Protein AF-A0A9P9P733-F1 (afdb_monomer_lite)

Secondary structure (DSSP, 8-state):
-------PPP--HHHHHSHHHHHHHHHTT-S-HHHHHHHHHTT----HHHHHHHHHHHHHHHHHHHHH-TTS-TTTS-HHHHEE---SS-S--TT---EE-HHHHHHHHHHHS---------HHHHHHHHHHHHHHHHHHHHHHHHHHHHHHHHHHHHHHHS---S---HHHHHHHHHHHHHHHHHHHHHHHHHHHHHHHHHHHHHHHHHHHHHHHHHHHHH--S---HHHHHHHHHHHHHHHHHHHHHHHHHHHH--SS-HHHHHHHHHHHHHHHHHHH--

Foldseek 3Di:
DDDDDDPDDPDDPVCVLQLLVLLVCLVVVNDDPSSVVVCVVVVHDSDQVVSLVSLQVVLVVLLVLLVPDPQFPNVLRHSVLQWDWDDPDDPDDPSTRIGGDPVSVVSSCCRNVVDPPPVPCPVVNVVLVVVLVVLVCLLVVLLVLLVVLVVVLVVLVVVLPPDPPDPDDPVVNVVVSVVSVVVSVVSVVVNVVSLVVLLVSLLVLLVVLLVLLVVLVCCVVVDPDDQDPVNVVVSVVSNVSSLVSNVSSLVSNVVRPPDDCVVSVVSNVVSVVSVVVSVPDD

pLDDT: mean 72.98, std 14.97, range [26.89, 91.75]

Sequence (282 aa):
MLGDDGGGAQLNLWSCALYPNITHDFRASTLPHASQEWVLRDDADTSIATSTRVTRFISRCMAAWCDNEESCGKTKCTVDRTTTGGSRDTGESETGDYRLDAQGLDLCLDSICGIQRSSSPDIAGIGVITSIFMQLVLALVLPLILLFCHILIRRMKNKIELPVCSPASDDESFTKRKIARRKIAAWEKSRQGVLATLEDFQRAQCCFAIAIDIASLITLYSGREKVTRVDRDAITLASFAGTLPSLVVFCALLLYKDKGIAYSVYLTCFTWLLSLLTGYLP

Radius of gyration: 31.62 Å; chains: 1; bounding box: 72×51×96 Å

Structure (mmCIF, N/CA/C/O backbone):
data_AF-A0A9P9P733-F1
#
_entry.id   AF-A0A9P9P733-F1
#
loop_
_atom_site.group_PDB
_atom_site.id
_atom_site.type_symbol
_atom_site.label_atom_id
_atom_site.label_alt_id
_atom_site.label_comp_id
_atom_site.label_asym_id
_atom_site.label_entity_id
_atom_site.label_seq_id
_atom_site.pdbx_PDB_ins_code
_atom_site.Cartn_x
_atom_site.Cartn_y
_atom_site.Cartn_z
_atom_site.occupancy
_atom_site.B_iso_or_equiv
_atom_site.auth_seq_id
_atom_site.auth_comp_id
_atom_site.auth_asym_id
_atom_site.auth_atom_id
_atom_site.pdbx_PDB_model_num
ATOM 1 N N . MET A 1 1 ? -25.132 22.938 5.481 1.00 28.53 1 MET A N 1
ATOM 2 C CA . MET A 1 1 ? -26.518 22.442 5.373 1.00 28.53 1 MET A CA 1
ATOM 3 C C . MET A 1 1 ? -26.586 21.175 6.208 1.00 28.53 1 MET A C 1
ATOM 5 O O . MET A 1 1 ? -25.991 20.195 5.799 1.00 28.53 1 MET A O 1
ATOM 9 N N . LEU A 1 2 ? -26.932 21.363 7.489 1.00 26.89 2 LEU A N 1
ATOM 10 C CA . LEU A 1 2 ? -28.042 20.709 8.214 1.00 26.89 2 LEU A CA 1
ATOM 11 C C . LEU A 1 2 ? -27.710 19.235 8.543 1.00 26.89 2 LEU A C 1
ATOM 13 O O . LEU A 1 2 ? -27.698 18.423 7.636 1.00 26.89 2 LEU A O 1
ATOM 17 N N . GLY A 1 3 ? -27.415 18.840 9.781 1.00 27.53 3 GLY A N 1
ATOM 18 C CA . GLY A 1 3 ? -27.668 19.526 11.038 1.00 27.53 3 GLY A CA 1
ATOM 19 C C . GLY A 1 3 ? -26.973 18.889 12.240 1.00 27.53 3 GLY A C 1
ATOM 20 O O . GLY A 1 3 ? -26.051 18.092 12.122 1.00 27.53 3 GLY A O 1
ATOM 21 N N . ASP A 1 4 ? -27.425 19.386 13.374 1.00 37.75 4 ASP A N 1
ATOM 22 C CA . ASP A 1 4 ? -27.074 19.112 14.756 1.00 37.75 4 ASP A CA 1
ATOM 23 C C . ASP A 1 4 ? -27.282 17.630 15.129 1.00 37.75 4 ASP A C 1
ATOM 25 O O . ASP A 1 4 ? -28.342 17.256 15.622 1.00 37.75 4 ASP A O 1
ATOM 29 N N . ASP A 1 5 ? -26.293 16.770 14.876 1.00 34.84 5 ASP A N 1
ATOM 30 C CA . ASP A 1 5 ? -26.281 15.410 15.423 1.00 34.84 5 ASP A CA 1
ATOM 31 C C . ASP A 1 5 ? -25.549 15.438 16.764 1.00 34.84 5 ASP A C 1
ATOM 33 O O . ASP A 1 5 ? -24.340 15.208 16.868 1.00 34.84 5 ASP A O 1
ATOM 37 N N . GLY A 1 6 ? -26.310 15.740 17.819 1.00 35.28 6 GLY A N 1
ATOM 38 C CA . GLY A 1 6 ? -25.926 15.371 19.172 1.00 35.28 6 GLY A CA 1
ATOM 39 C C . GLY A 1 6 ? -25.467 13.915 19.159 1.00 35.28 6 GLY A C 1
ATOM 40 O O . GLY A 1 6 ? -26.207 13.043 18.709 1.00 35.28 6 GLY A O 1
ATOM 41 N N . GLY A 1 7 ? -24.235 13.676 19.613 1.00 36.81 7 GLY A N 1
ATOM 42 C CA . GLY A 1 7 ? -23.575 12.370 19.655 1.00 36.81 7 GLY A CA 1
ATOM 43 C C . GLY A 1 7 ? -24.243 11.388 20.618 1.00 36.81 7 GLY A C 1
ATOM 44 O O . GLY A 1 7 ? -23.617 10.904 21.555 1.00 36.81 7 GLY A O 1
ATOM 45 N N . GLY A 1 8 ? -25.526 11.103 20.410 1.00 38.81 8 GLY A N 1
ATOM 46 C CA . GLY A 1 8 ? -26.180 9.923 20.930 1.00 38.81 8 GLY A CA 1
ATOM 47 C C . GLY A 1 8 ? -25.676 8.741 20.122 1.00 38.81 8 GLY A C 1
ATOM 48 O O . GLY A 1 8 ? -25.828 8.711 18.900 1.00 38.81 8 GLY A O 1
ATOM 49 N N . ALA A 1 9 ? -25.050 7.778 20.793 1.00 40.50 9 ALA A N 1
ATOM 50 C CA . ALA A 1 9 ? -24.766 6.489 20.189 1.00 40.50 9 ALA A CA 1
ATOM 51 C C . ALA A 1 9 ? -26.070 5.962 19.567 1.00 40.50 9 ALA A C 1
ATOM 53 O O . ALA A 1 9 ? -27.070 5.813 20.270 1.00 40.50 9 ALA A O 1
ATOM 54 N N . GLN A 1 10 ? -26.090 5.741 18.248 1.00 42.62 10 GLN A N 1
ATOM 55 C CA . GLN A 1 10 ? -27.242 5.125 17.596 1.00 42.62 10 GLN A CA 1
ATOM 56 C C . GLN A 1 10 ? -27.514 3.793 18.298 1.00 42.62 10 GLN A C 1
ATOM 58 O O . GLN A 1 10 ? -26.641 2.926 18.321 1.00 42.62 10 GLN A O 1
ATOM 63 N N . LEU A 1 11 ? -28.706 3.661 18.890 1.00 47.03 11 LEU A N 1
ATOM 64 C CA . LEU A 1 11 ? -29.186 2.437 19.528 1.00 47.03 11 LEU A CA 1
ATOM 65 C C . LEU A 1 11 ? -29.195 1.315 18.489 1.00 47.03 11 LEU A C 1
ATOM 67 O O . LEU A 1 11 ? -30.143 1.164 17.721 1.00 47.03 11 LEU A O 1
ATOM 71 N N . ASN A 1 12 ? -28.116 0.545 18.441 1.00 52.66 12 ASN A N 1
ATOM 72 C CA . ASN A 1 12 ? -28.024 -0.652 17.627 1.00 52.66 12 ASN A CA 1
ATOM 73 C C . ASN A 1 12 ? -28.095 -1.893 18.530 1.00 52.66 12 ASN A C 1
ATOM 75 O O . ASN A 1 12 ? -28.052 -1.802 19.760 1.00 52.66 12 ASN A O 1
ATOM 79 N N . LEU A 1 13 ? -28.234 -3.072 17.917 1.00 51.28 13 LEU A N 1
ATOM 80 C CA . LEU A 1 13 ? -28.324 -4.343 18.642 1.00 51.28 13 LEU A CA 1
ATOM 81 C C . LEU A 1 13 ? -27.174 -4.511 19.650 1.00 51.28 13 LEU A C 1
ATOM 83 O O . LEU A 1 13 ? -27.398 -5.008 20.750 1.00 51.28 13 LEU A O 1
ATOM 87 N N . TRP A 1 14 ? -25.970 -4.048 19.301 1.00 56.41 14 TRP A N 1
ATOM 88 C CA . TRP A 1 14 ? -24.789 -4.111 20.157 1.00 56.41 14 TRP A CA 1
ATOM 89 C C . TRP A 1 14 ? -24.849 -3.124 21.319 1.00 56.41 14 TRP A C 1
ATOM 91 O O . TRP A 1 14 ? -24.480 -3.496 22.426 1.00 56.41 14 TRP A O 1
ATOM 101 N N . SER A 1 15 ? -25.388 -1.920 21.122 1.00 57.94 15 SER A N 1
ATOM 102 C CA . SER A 1 15 ? -25.651 -0.963 22.204 1.00 57.94 15 SER A CA 1
ATOM 103 C C . SER A 1 15 ? -26.620 -1.540 23.240 1.00 57.94 15 SER A C 1
ATOM 105 O O . SER A 1 15 ? -26.395 -1.397 24.439 1.00 57.94 15 SER A O 1
ATOM 107 N N . CYS A 1 16 ? -27.659 -2.253 22.792 1.00 61.12 16 CYS A N 1
ATOM 108 C CA . CYS A 1 16 ? -28.616 -2.924 23.676 1.00 61.12 16 CYS A CA 1
ATOM 109 C C . CYS A 1 16 ? -28.029 -4.184 24.329 1.00 61.12 16 CYS A C 1
ATOM 111 O O . CYS A 1 16 ? -28.254 -4.430 25.513 1.00 61.12 16 CYS A O 1
ATOM 113 N N . ALA A 1 17 ? -27.257 -4.978 23.583 1.00 61.91 17 ALA A N 1
ATOM 114 C CA . ALA A 1 17 ? -26.616 -6.183 24.104 1.00 61.91 17 ALA A CA 1
ATOM 115 C C . ALA A 1 17 ? -25.522 -5.851 25.128 1.00 61.91 17 ALA A C 1
ATOM 117 O O . ALA A 1 17 ? -25.380 -6.558 26.117 1.00 61.91 17 ALA A O 1
ATOM 118 N N . LEU A 1 18 ? -24.784 -4.756 24.932 1.00 65.94 18 LEU A N 1
ATOM 119 C CA . LEU A 1 18 ? -23.725 -4.293 25.833 1.00 65.94 18 LEU A CA 1
ATOM 120 C C . LEU A 1 18 ? -24.232 -3.357 26.933 1.00 65.94 18 LEU A C 1
ATOM 122 O O . LEU A 1 18 ? -23.455 -2.968 27.803 1.00 65.94 18 LEU A O 1
ATOM 126 N N . TYR A 1 19 ? -25.525 -3.034 26.956 1.00 71.38 19 TYR A N 1
ATOM 127 C CA . TYR A 1 19 ? -26.137 -2.213 27.998 1.00 71.38 19 TYR A CA 1
ATOM 128 C C . TYR A 1 19 ? -25.817 -2.695 29.435 1.00 71.38 19 TYR A C 1
ATOM 130 O O . TYR A 1 19 ? -25.456 -1.864 30.273 1.00 71.38 19 TYR A O 1
ATOM 138 N N . PRO A 1 20 ? -25.817 -4.006 29.760 1.00 71.38 20 PRO A N 1
ATOM 139 C CA . PRO A 1 20 ? -25.372 -4.484 31.074 1.00 71.38 20 PRO A CA 1
ATOM 140 C C . PRO A 1 20 ? -23.906 -4.137 31.396 1.00 71.38 20 PRO A C 1
ATOM 142 O O . PRO A 1 20 ? -23.565 -3.844 32.540 1.00 71.38 20 PRO A O 1
ATOM 145 N N . ASN A 1 21 ? -23.032 -4.107 30.386 1.00 71.44 21 ASN A N 1
ATOM 146 C CA . ASN A 1 21 ? -21.633 -3.718 30.563 1.00 71.44 21 ASN A CA 1
ATOM 147 C C . ASN A 1 21 ? -21.495 -2.199 30.757 1.00 71.44 21 ASN A C 1
ATOM 149 O O . ASN A 1 21 ? -20.739 -1.778 31.627 1.00 71.44 21 ASN A O 1
ATOM 153 N N . ILE A 1 22 ? -22.275 -1.392 30.031 1.00 72.88 22 ILE A N 1
ATOM 154 C CA . ILE A 1 22 ? -22.315 0.072 30.187 1.00 72.88 22 ILE A CA 1
ATOM 155 C C . ILE A 1 22 ? -22.823 0.448 31.583 1.00 72.88 22 ILE A C 1
ATOM 157 O O . ILE A 1 22 ? -22.209 1.253 32.274 1.00 72.88 22 ILE A O 1
ATOM 161 N N . THR A 1 23 ? -23.914 -0.163 32.044 1.00 76.00 23 THR A N 1
ATOM 162 C CA . THR A 1 23 ? -24.453 0.096 33.391 1.00 76.00 23 THR A CA 1
ATOM 163 C C . THR A 1 23 ? -23.513 -0.382 34.500 1.00 76.00 23 THR A C 1
ATOM 165 O O . THR A 1 23 ? -23.466 0.203 35.582 1.00 76.00 23 THR A O 1
ATOM 168 N N . HIS A 1 24 ? -22.717 -1.426 34.254 1.00 75.69 24 HIS A N 1
ATOM 169 C CA . HIS A 1 24 ? -21.599 -1.794 35.123 1.00 75.69 24 HIS A CA 1
ATOM 170 C C . HIS A 1 24 ? -20.528 -0.706 35.190 1.00 75.69 24 HIS A C 1
ATOM 172 O O . HIS A 1 24 ? -20.242 -0.211 36.278 1.00 75.69 24 HIS A O 1
ATOM 178 N N . ASP A 1 25 ? -20.008 -0.282 34.042 1.00 76.25 25 ASP A N 1
ATOM 179 C CA . ASP A 1 25 ? -18.958 0.736 33.972 1.00 76.25 25 ASP A CA 1
ATOM 180 C C . ASP A 1 25 ? -19.425 2.094 34.520 1.00 76.25 25 ASP A C 1
ATOM 182 O O . ASP A 1 25 ? -18.646 2.842 35.115 1.00 76.25 25 ASP A O 1
ATOM 186 N N . PHE A 1 26 ? -20.721 2.394 34.401 1.00 80.88 26 PHE A N 1
ATOM 187 C CA . PHE A 1 26 ? -21.349 3.541 35.050 1.00 80.88 26 PHE A CA 1
ATOM 188 C C . PHE A 1 26 ? -21.198 3.478 36.576 1.00 80.88 26 PHE A C 1
ATOM 190 O O . PHE A 1 26 ? -20.748 4.440 37.192 1.00 80.88 26 PHE A O 1
ATOM 197 N N . ARG A 1 27 ? -21.503 2.329 37.194 1.00 78.81 27 ARG A N 1
ATOM 198 C CA . ARG A 1 27 ? -21.367 2.126 38.650 1.00 78.81 27 ARG A CA 1
ATOM 199 C C . ARG A 1 27 ? -19.918 2.120 39.117 1.00 78.81 27 ARG A C 1
ATOM 201 O O . ARG A 1 27 ? -19.634 2.547 40.231 1.00 78.81 27 ARG A O 1
ATOM 208 N N . ALA A 1 28 ? -19.014 1.623 38.278 1.00 79.69 28 ALA A N 1
ATOM 209 C CA . ALA A 1 28 ? -17.582 1.626 38.546 1.00 79.69 28 ALA A CA 1
ATOM 210 C C . ALA A 1 28 ? -16.933 3.008 38.325 1.00 79.69 28 ALA A C 1
ATOM 212 O O . ALA A 1 28 ? -15.731 3.153 38.547 1.00 79.69 28 ALA A O 1
ATOM 213 N N . SER A 1 29 ? -17.700 4.017 37.889 1.00 79.56 29 SER A N 1
ATOM 214 C CA . SER A 1 29 ? -17.210 5.354 37.529 1.00 79.56 29 SER A CA 1
ATOM 215 C C . SER A 1 29 ? -16.113 5.333 36.453 1.00 79.56 29 SER A C 1
ATOM 217 O O . SER A 1 29 ? -15.257 6.216 36.410 1.00 79.56 29 SER A O 1
ATOM 219 N N . THR A 1 30 ? -16.118 4.324 35.577 1.00 76.88 30 THR A N 1
ATOM 220 C CA . THR A 1 30 ? -15.121 4.146 34.506 1.00 76.88 30 THR A CA 1
ATOM 221 C C . THR A 1 30 ? -15.562 4.767 33.177 1.00 76.88 30 THR A C 1
ATOM 223 O O . THR A 1 30 ? -14.731 4.980 32.288 1.00 76.88 30 THR A O 1
ATOM 226 N N . LEU A 1 31 ? -16.850 5.109 33.037 1.00 76.81 31 LEU A N 1
ATOM 227 C CA . LEU A 1 31 ? -17.394 5.737 31.831 1.00 76.81 31 LEU A CA 1
ATOM 228 C C . LEU A 1 31 ? -16.935 7.198 31.645 1.00 76.81 31 LEU A C 1
ATOM 230 O O . LEU A 1 31 ? -16.834 7.939 32.624 1.00 76.81 31 LEU A O 1
ATOM 234 N N . PRO A 1 32 ? -16.729 7.663 30.396 1.00 74.69 32 PRO A N 1
ATOM 235 C CA . PRO A 1 32 ? -16.583 9.085 30.072 1.00 74.69 32 PRO A CA 1
ATOM 236 C C . PRO A 1 32 ? -17.829 9.909 30.441 1.00 74.69 32 PRO A C 1
ATOM 238 O O . PRO A 1 32 ? -18.947 9.403 30.377 1.00 74.69 32 PRO A O 1
ATOM 241 N N . HIS A 1 33 ? -17.647 11.201 30.739 1.00 75.62 33 HIS A N 1
ATOM 242 C CA . HIS A 1 33 ? -18.722 12.107 31.185 1.00 75.62 33 HIS A CA 1
ATOM 243 C C . HIS A 1 33 ? -19.940 12.128 30.245 1.00 75.62 33 HIS A C 1
ATOM 245 O O . HIS A 1 33 ? -21.069 12.002 30.700 1.00 75.62 33 HIS A O 1
ATOM 251 N N . ALA A 1 34 ? -19.718 12.192 28.928 1.00 74.94 34 ALA A N 1
ATOM 252 C CA . ALA A 1 34 ? -20.800 12.184 27.938 1.00 74.94 34 ALA A CA 1
ATOM 253 C C . ALA A 1 34 ? -21.648 10.895 27.983 1.00 74.94 34 ALA A C 1
ATOM 255 O O . ALA A 1 34 ? -22.864 10.934 27.816 1.00 74.94 34 ALA A O 1
ATOM 256 N N . SER A 1 35 ? -21.023 9.743 28.249 1.00 73.69 35 SER A N 1
ATOM 257 C CA . SER A 1 35 ? -21.727 8.463 28.390 1.00 73.69 35 SER A CA 1
ATOM 258 C C . SER A 1 35 ? -22.482 8.372 29.715 1.00 73.69 35 SER A C 1
ATOM 260 O O . SER A 1 35 ? -23.552 7.776 29.765 1.00 73.69 35 SER A O 1
ATOM 262 N N . GLN A 1 36 ? -21.952 8.977 30.781 1.00 76.75 36 GLN A N 1
ATOM 263 C CA . GLN A 1 36 ? -22.651 9.067 32.065 1.00 76.75 36 GLN A CA 1
ATOM 264 C C . GLN A 1 36 ? -23.909 9.934 31.954 1.00 76.75 36 GLN A C 1
ATOM 266 O O . GLN A 1 36 ? -24.969 9.525 32.422 1.00 76.75 36 GLN A O 1
ATOM 271 N N . GLU A 1 37 ? -23.815 11.090 31.291 1.00 80.56 37 GLU A N 1
ATOM 272 C CA . GLU A 1 37 ? -24.967 11.959 31.021 1.00 80.56 37 GLU A CA 1
ATOM 273 C C . GLU A 1 37 ? -26.035 11.247 30.191 1.00 80.56 37 GLU A C 1
ATOM 275 O O . GLU A 1 37 ? -27.218 11.398 30.476 1.00 80.56 37 GLU A O 1
ATOM 280 N N . TRP A 1 38 ? -25.639 10.432 29.210 1.00 79.56 38 TRP A N 1
ATOM 281 C CA . TRP A 1 38 ? -26.578 9.629 28.426 1.00 79.56 38 TRP A CA 1
ATOM 282 C C . TRP A 1 38 ? -27.349 8.617 29.291 1.00 79.56 38 TRP A C 1
ATOM 284 O O . TRP A 1 38 ? -28.576 8.592 29.243 1.00 79.56 38 TRP A O 1
ATOM 294 N N . VAL A 1 39 ? -26.650 7.844 30.135 1.00 75.81 39 VAL A N 1
ATOM 295 C CA . VAL A 1 39 ? -27.276 6.877 31.064 1.00 75.81 39 VAL A CA 1
ATOM 296 C C . VAL A 1 39 ? -28.244 7.583 32.020 1.00 75.81 39 VAL A C 1
ATOM 298 O O . VAL A 1 39 ? -29.345 7.095 32.255 1.00 75.81 39 VAL A O 1
ATOM 301 N N . LEU A 1 40 ? -27.847 8.742 32.554 1.00 80.00 40 LEU A N 1
ATOM 302 C CA . LEU A 1 40 ? -28.670 9.528 33.476 1.00 80.00 40 LEU A CA 1
ATOM 303 C C . LEU A 1 40 ? -29.889 10.162 32.800 1.00 80.00 40 LEU A C 1
ATOM 305 O O . LEU A 1 40 ? -30.939 10.269 33.424 1.00 80.00 40 LEU A O 1
ATOM 309 N N . ARG A 1 41 ? -29.752 10.607 31.548 1.00 82.88 41 ARG A N 1
ATOM 310 C CA . ARG A 1 41 ? -30.827 11.271 30.802 1.00 82.88 41 ARG A CA 1
ATOM 311 C C . ARG A 1 41 ? -31.924 10.302 30.371 1.00 82.88 41 ARG A C 1
ATOM 313 O O . ARG A 1 41 ? -33.079 10.704 30.303 1.00 82.88 41 ARG A O 1
ATOM 320 N N . ASP A 1 42 ? -31.561 9.059 30.077 1.00 76.88 42 ASP A N 1
ATOM 321 C CA . ASP A 1 42 ? -32.475 8.077 29.492 1.00 76.88 42 ASP A CA 1
ATOM 322 C C . ASP A 1 42 ? -33.090 7.129 30.557 1.00 76.88 42 ASP A C 1
ATOM 324 O O . ASP A 1 42 ? -33.581 6.055 30.213 1.00 76.88 42 ASP A O 1
ATOM 328 N N . ASP A 1 43 ? -33.070 7.515 31.847 1.00 73.88 43 ASP A N 1
ATOM 329 C CA . ASP A 1 43 ? -33.643 6.773 32.994 1.00 73.88 43 ASP A CA 1
ATOM 330 C C . ASP A 1 43 ? -33.246 5.283 33.036 1.00 73.88 43 ASP A C 1
ATOM 332 O O . ASP A 1 43 ? -34.015 4.387 33.400 1.00 73.88 43 ASP A O 1
ATOM 336 N N . ALA A 1 44 ? -32.002 5.010 32.649 1.00 74.12 44 ALA A N 1
ATOM 337 C CA . ALA A 1 44 ? -31.444 3.675 32.570 1.00 74.12 44 ALA A CA 1
ATOM 338 C C . ALA A 1 44 ? -31.419 2.991 33.953 1.00 74.12 44 ALA A C 1
ATOM 340 O O . ALA A 1 44 ? -30.730 3.445 34.870 1.00 74.12 44 ALA A O 1
ATOM 341 N N . ASP A 1 45 ? -32.109 1.852 34.115 1.00 78.25 45 ASP A N 1
ATOM 342 C CA . ASP A 1 45 ? -31.950 1.017 35.314 1.00 78.25 45 ASP A CA 1
ATOM 343 C C . ASP A 1 45 ? -30.530 0.431 35.337 1.00 78.25 45 ASP A C 1
ATOM 345 O O . ASP A 1 45 ? -30.188 -0.469 34.563 1.00 78.25 45 ASP A O 1
ATOM 349 N N . THR A 1 46 ? -29.701 0.967 36.235 1.00 78.69 46 THR A N 1
ATOM 350 C CA . THR A 1 46 ? -28.306 0.561 36.444 1.00 78.69 46 THR A CA 1
ATOM 351 C C . THR A 1 46 ? -28.140 -0.433 37.595 1.00 78.69 46 THR A C 1
ATOM 353 O O . THR A 1 46 ? -27.019 -0.708 38.025 1.00 78.69 46 THR A O 1
ATOM 356 N N . SER A 1 47 ? -29.221 -1.004 38.134 1.00 81.62 47 SER A N 1
ATOM 357 C CA . SER A 1 47 ? -29.145 -1.927 39.270 1.00 81.62 47 SER A CA 1
ATOM 358 C C . SER A 1 47 ? -28.392 -3.226 38.936 1.00 81.62 47 SER A C 1
ATOM 360 O O . SER A 1 47 ? -28.365 -3.714 37.801 1.00 81.62 47 SER A O 1
ATOM 362 N N . ILE A 1 48 ? -27.719 -3.811 39.938 1.00 77.12 48 ILE A N 1
ATOM 363 C CA . ILE A 1 48 ? -26.947 -5.067 39.773 1.00 77.12 48 ILE A CA 1
ATOM 364 C C . ILE A 1 48 ? -27.887 -6.211 39.418 1.00 77.12 48 ILE A C 1
ATOM 366 O O . ILE A 1 48 ? -27.595 -6.992 38.516 1.00 77.12 48 ILE A O 1
ATOM 370 N N . ALA A 1 49 ? -29.060 -6.244 40.048 1.00 79.94 49 ALA A N 1
ATOM 371 C CA . ALA A 1 49 ? -30.079 -7.244 39.783 1.00 79.94 49 ALA A CA 1
ATOM 372 C C . ALA A 1 49 ? -30.550 -7.227 38.318 1.00 79.94 49 ALA A C 1
ATOM 374 O O . ALA A 1 49 ? -30.583 -8.286 37.687 1.00 79.94 49 ALA A O 1
ATOM 375 N N . THR A 1 50 ? -30.873 -6.053 37.763 1.00 80.12 50 THR A N 1
ATOM 376 C CA . THR A 1 50 ? -31.357 -5.937 36.379 1.00 80.12 50 THR A CA 1
ATOM 377 C C . THR A 1 50 ? -30.253 -6.258 35.375 1.00 80.12 50 THR A C 1
ATOM 379 O O . THR A 1 50 ? -30.456 -7.108 34.508 1.00 80.12 50 THR A O 1
ATOM 382 N N . SER A 1 51 ? -29.055 -5.690 35.548 1.00 76.56 51 SER A N 1
ATOM 383 C CA . SER A 1 51 ? -27.879 -5.983 34.713 1.00 76.56 51 SER A CA 1
ATOM 384 C C . SER A 1 51 ? -27.568 -7.484 34.666 1.00 76.56 51 SER A C 1
ATOM 386 O O . SER A 1 51 ? -27.472 -8.072 33.590 1.00 76.56 51 SER A O 1
ATOM 388 N N . THR A 1 52 ? -27.489 -8.140 35.827 1.00 78.12 52 THR A N 1
ATOM 389 C CA . THR A 1 52 ? -27.219 -9.581 35.925 1.00 78.12 52 THR A CA 1
ATOM 390 C C . THR A 1 52 ? -28.338 -10.418 35.303 1.00 78.12 52 THR A C 1
ATOM 392 O O . THR A 1 52 ? -28.066 -11.406 34.615 1.00 78.12 52 THR A O 1
ATOM 395 N N . ARG A 1 53 ? -29.606 -10.035 35.504 1.00 82.06 53 ARG A N 1
ATOM 396 C CA . ARG A 1 53 ? -30.756 -10.735 34.915 1.00 82.06 53 ARG A CA 1
ATOM 397 C C . ARG A 1 53 ? -30.731 -10.662 33.389 1.00 82.06 53 ARG A C 1
ATOM 399 O O . ARG A 1 53 ? -30.923 -11.694 32.749 1.00 82.06 53 ARG A O 1
ATOM 406 N N . VAL A 1 54 ? -30.458 -9.487 32.821 1.00 79.81 54 VAL A N 1
ATOM 407 C CA . VAL A 1 54 ? -30.371 -9.279 31.367 1.00 79.81 54 VAL A CA 1
ATOM 408 C C . VAL A 1 54 ? -29.188 -10.052 30.779 1.00 79.81 54 VAL A C 1
ATOM 410 O O . VAL A 1 54 ? -29.384 -10.826 29.845 1.00 79.81 54 VAL A O 1
ATOM 413 N N . THR A 1 55 ? -27.995 -9.954 31.378 1.00 80.88 55 THR A N 1
ATOM 414 C CA . THR A 1 55 ? -26.804 -10.721 30.964 1.00 80.88 55 THR A CA 1
ATOM 415 C C . THR A 1 55 ? -27.064 -12.231 30.939 1.00 80.88 55 THR A C 1
ATOM 417 O O . THR A 1 55 ? -26.758 -12.908 29.951 1.00 80.88 55 THR A O 1
ATOM 420 N N . ARG A 1 56 ? -27.666 -12.779 32.008 1.00 81.38 56 ARG A N 1
ATOM 421 C CA . ARG A 1 56 ? -28.006 -14.210 32.082 1.00 81.38 56 ARG A CA 1
ATOM 422 C C . ARG A 1 56 ? -29.074 -14.596 31.067 1.00 81.38 56 ARG A C 1
ATOM 424 O O . ARG A 1 56 ? -28.975 -15.671 30.482 1.00 81.38 56 ARG A O 1
ATOM 431 N N . PHE A 1 57 ? -30.088 -13.755 30.873 1.00 82.75 57 PHE A N 1
ATOM 432 C CA . PHE A 1 57 ? -31.152 -14.010 29.906 1.00 82.75 57 PHE A CA 1
ATOM 433 C C . PHE A 1 57 ? -30.595 -14.098 28.482 1.00 82.75 57 PHE A C 1
ATOM 435 O O . PHE A 1 57 ? -30.835 -15.095 27.806 1.00 82.75 57 PHE A O 1
ATOM 442 N N . ILE A 1 58 ? -29.784 -13.118 28.071 1.00 82.75 58 ILE A N 1
ATOM 443 C CA . ILE A 1 58 ? -29.134 -13.090 26.753 1.00 82.75 58 ILE A CA 1
ATOM 444 C C . ILE A 1 58 ? -28.273 -14.345 26.562 1.00 82.75 58 ILE A C 1
ATOM 446 O O . ILE A 1 58 ? -28.461 -15.084 25.598 1.00 82.75 58 ILE A O 1
ATOM 450 N N . SER A 1 59 ? -27.399 -14.645 27.526 1.00 82.69 59 SER A N 1
ATOM 451 C CA . SER A 1 59 ? -26.501 -15.808 27.472 1.00 82.69 59 SER A CA 1
ATOM 452 C C . SER A 1 59 ? -27.245 -17.140 27.379 1.00 82.69 59 SER A C 1
ATOM 454 O O . SER A 1 59 ? -26.886 -17.996 26.575 1.00 82.69 59 SER A O 1
ATOM 456 N N . ARG A 1 60 ? -28.316 -17.318 28.164 1.00 84.31 60 ARG A N 1
ATOM 457 C CA . ARG A 1 60 ? -29.154 -18.526 28.109 1.00 84.31 60 ARG A CA 1
ATOM 458 C C . ARG A 1 60 ? -29.922 -18.639 26.800 1.00 84.31 60 ARG A C 1
ATOM 460 O O . ARG A 1 60 ? -30.045 -19.743 26.290 1.00 84.31 60 ARG A O 1
ATOM 467 N N . CYS A 1 61 ? -30.430 -17.528 26.270 1.00 81.19 61 CYS A N 1
ATOM 468 C CA . CYS A 1 61 ? -31.158 -17.516 25.005 1.00 81.19 61 CYS A CA 1
ATOM 469 C C . CYS A 1 61 ? -30.255 -17.969 23.849 1.00 81.19 61 CYS A C 1
ATOM 471 O O . CYS A 1 61 ? -30.628 -18.855 23.086 1.00 81.19 61 CYS A O 1
ATOM 473 N N . MET A 1 62 ? -29.031 -17.438 23.776 1.00 81.25 62 MET A N 1
ATOM 474 C CA . MET A 1 62 ? -28.058 -17.825 22.748 1.00 81.25 62 MET A CA 1
ATOM 475 C C . MET A 1 62 ? -27.581 -19.271 22.900 1.00 81.25 62 MET A C 1
ATOM 477 O O . MET A 1 62 ? -27.484 -19.987 21.906 1.00 81.25 62 MET A O 1
ATOM 481 N N . ALA A 1 63 ? -27.325 -19.719 24.133 1.00 84.25 63 ALA A N 1
ATOM 482 C CA . ALA A 1 63 ? -26.969 -21.111 24.396 1.00 84.25 63 ALA A CA 1
ATOM 483 C C . ALA A 1 63 ? -28.098 -22.066 23.980 1.00 84.25 63 ALA A C 1
ATOM 485 O O . ALA A 1 63 ? -27.866 -22.993 23.212 1.00 84.25 63 ALA A O 1
ATOM 486 N N . ALA A 1 64 ? -29.338 -21.781 24.394 1.00 83.19 64 ALA A N 1
ATOM 487 C CA . ALA A 1 64 ? -30.505 -22.585 24.040 1.00 83.19 64 ALA A CA 1
ATOM 488 C C . ALA A 1 64 ? -30.775 -22.596 22.529 1.00 83.19 64 ALA A C 1
ATOM 490 O O . ALA A 1 64 ? -31.144 -23.631 21.979 1.00 83.19 64 ALA A O 1
ATOM 491 N N . TRP A 1 65 ? -30.576 -21.468 21.842 1.00 83.38 65 TRP A N 1
ATOM 492 C CA . TRP A 1 65 ? -30.652 -21.420 20.383 1.00 83.38 65 TRP A CA 1
ATOM 493 C C . TRP A 1 65 ? -29.622 -22.360 19.750 1.00 83.38 65 TRP A C 1
ATOM 495 O O . TRP A 1 65 ? -29.969 -23.193 18.917 1.00 83.38 65 TRP A O 1
ATOM 505 N N . CYS A 1 66 ? -28.362 -22.263 20.180 1.00 79.94 66 CYS A N 1
ATOM 506 C CA . CYS A 1 66 ? -27.281 -23.079 19.637 1.00 79.94 66 CYS A CA 1
ATOM 507 C C . CYS A 1 66 ? -27.429 -24.575 19.958 1.00 79.94 66 CYS A C 1
ATOM 509 O O . CYS A 1 66 ? -26.999 -25.416 19.175 1.00 79.94 66 CYS A O 1
ATOM 511 N N . ASP A 1 67 ? -28.057 -24.923 21.082 1.00 81.88 67 ASP A N 1
ATOM 512 C CA . ASP A 1 67 ? -28.342 -26.315 21.437 1.00 81.88 67 ASP A CA 1
ATOM 513 C C . ASP A 1 67 ? -29.409 -26.951 20.533 1.00 81.88 67 ASP A C 1
ATOM 515 O O . ASP A 1 67 ? -29.324 -28.153 20.243 1.00 81.88 67 ASP A O 1
ATOM 519 N N . ASN A 1 68 ? -30.379 -26.145 20.086 1.00 81.12 68 ASN A N 1
ATOM 520 C CA . ASN A 1 68 ? -31.492 -26.567 19.233 1.00 81.12 68 ASN A CA 1
ATOM 521 C C . ASN A 1 68 ? -31.132 -26.618 17.740 1.00 81.12 68 ASN A C 1
ATOM 523 O O . ASN A 1 68 ? -31.751 -27.376 16.999 1.00 81.12 68 ASN A O 1
ATOM 527 N N . GLU A 1 69 ? -30.142 -25.844 17.299 1.00 78.06 69 GLU A N 1
ATOM 528 C CA . GLU A 1 69 ? -29.710 -25.804 15.902 1.00 78.06 69 GLU A CA 1
ATOM 529 C C . GLU A 1 69 ? -28.599 -26.840 15.638 1.00 78.06 69 GLU A C 1
ATOM 531 O O . GLU A 1 69 ? -27.533 -26.800 16.254 1.00 78.06 69 GLU A O 1
ATOM 536 N N . GLU A 1 70 ? -28.801 -27.768 14.696 1.00 70.81 70 GLU A N 1
ATOM 537 C CA . GLU A 1 70 ? -27.835 -28.852 14.417 1.00 70.81 70 GLU A CA 1
ATOM 538 C C . GLU A 1 70 ? -26.493 -28.346 13.859 1.00 70.81 70 GLU A C 1
ATOM 540 O O . GLU A 1 70 ? -25.456 -28.989 14.029 1.00 70.81 70 GLU A O 1
ATOM 545 N N . SER A 1 71 ? -26.514 -27.181 13.207 1.00 66.75 71 SER A N 1
ATOM 546 C CA . SER A 1 71 ? -25.360 -26.545 12.562 1.00 66.75 71 SER A CA 1
ATOM 547 C C . SER A 1 71 ? -24.580 -25.603 13.486 1.00 66.75 71 SER A C 1
ATOM 549 O O . SER A 1 71 ? -23.459 -25.202 13.160 1.00 66.75 71 SER A O 1
ATOM 551 N N . CYS A 1 72 ? -25.126 -25.286 14.662 1.00 71.31 72 CYS A N 1
ATOM 552 C CA . CYS A 1 72 ? -24.469 -24.416 15.618 1.00 71.31 72 CYS A CA 1
ATOM 553 C C . CYS A 1 72 ? -23.460 -25.218 16.456 1.00 71.31 72 CYS A C 1
ATOM 555 O O . CYS A 1 72 ? -23.756 -26.266 17.031 1.00 71.31 72 CYS A O 1
ATOM 557 N N . GLY A 1 73 ? -22.216 -24.742 16.524 1.00 66.06 73 GLY A N 1
ATOM 558 C CA . GLY A 1 73 ? -21.167 -25.344 17.337 1.00 66.06 73 GLY A CA 1
ATOM 559 C C . GLY A 1 73 ? -21.486 -25.245 18.829 1.00 66.06 73 GLY A C 1
ATOM 560 O O . GLY A 1 73 ? -21.062 -24.295 19.479 1.00 66.06 73 GLY A O 1
ATOM 561 N N . LYS A 1 74 ? -22.158 -26.263 19.384 1.00 66.38 74 LYS A N 1
ATOM 562 C CA . LYS A 1 74 ? -22.634 -26.355 20.786 1.00 66.38 74 LYS A CA 1
ATOM 563 C C . LYS A 1 74 ? -21.581 -26.029 21.856 1.00 66.38 74 LYS A C 1
ATOM 565 O O . LYS A 1 74 ? -21.900 -25.590 22.952 1.00 66.38 74 LYS A O 1
ATOM 570 N N . THR A 1 75 ? -20.295 -26.187 21.541 1.00 64.31 75 THR A N 1
ATOM 571 C CA . THR A 1 75 ? -19.172 -25.860 22.440 1.00 64.31 75 THR A CA 1
ATOM 572 C C . THR A 1 75 ? -18.753 -24.382 22.422 1.00 64.31 75 THR A C 1
ATOM 574 O O . THR A 1 75 ? -17.955 -23.954 23.260 1.00 64.31 75 THR A O 1
ATOM 577 N N . LYS A 1 76 ? -19.245 -23.590 21.464 1.00 69.62 76 LYS A N 1
ATOM 578 C CA . LYS A 1 76 ? -18.911 -22.167 21.287 1.00 69.62 76 LYS A CA 1
ATOM 579 C C . LYS A 1 76 ? -19.891 -21.234 22.003 1.00 69.62 76 LYS A C 1
ATOM 581 O O . LYS A 1 76 ? -19.467 -20.178 22.453 1.00 69.62 76 LYS A O 1
ATOM 586 N N . CYS A 1 77 ? -21.144 -21.652 22.178 1.00 78.38 77 CYS A N 1
ATOM 587 C CA . CYS A 1 77 ? -22.220 -20.879 22.807 1.00 78.38 77 CYS A CA 1
ATOM 588 C C . CYS A 1 77 ? -22.609 -21.417 24.192 1.00 78.38 77 CYS A C 1
ATOM 590 O O . CYS A 1 77 ? -23.753 -21.803 24.408 1.00 78.38 77 CYS A O 1
ATOM 592 N N . THR A 1 78 ? -21.683 -21.472 25.150 1.00 82.75 78 THR A N 1
ATOM 593 C CA . THR A 1 78 ? -22.042 -21.814 26.539 1.00 82.75 78 THR A CA 1
ATOM 594 C C . THR A 1 78 ? -22.198 -20.555 27.381 1.00 82.75 78 THR A C 1
ATOM 596 O O . THR A 1 78 ? -21.471 -19.583 27.188 1.00 82.75 78 THR A O 1
ATOM 599 N N . VAL A 1 79 ? -23.111 -20.583 28.358 1.00 81.00 79 VAL A N 1
ATOM 600 C CA . VAL A 1 79 ? -23.342 -19.454 29.283 1.00 81.00 79 VAL A CA 1
ATOM 601 C C . VAL A 1 79 ? -22.045 -19.030 29.982 1.00 81.00 79 VAL A C 1
ATOM 603 O O . VAL A 1 79 ? -21.779 -17.840 30.126 1.00 81.00 79 VAL A O 1
ATOM 606 N N . ASP A 1 80 ? -21.203 -20.000 30.344 1.00 79.88 80 ASP A N 1
ATOM 607 C CA . ASP A 1 80 ? -19.902 -19.762 30.980 1.00 79.88 80 ASP A CA 1
ATOM 608 C C . ASP A 1 80 ? -18.893 -19.071 30.051 1.00 79.88 80 ASP A C 1
ATOM 610 O O . ASP A 1 80 ? -17.958 -18.440 30.526 1.00 79.88 80 ASP A O 1
ATOM 614 N N . ARG A 1 81 ? -19.042 -19.219 28.729 1.00 77.00 81 ARG A N 1
ATOM 615 C CA . ARG A 1 81 ? -18.173 -18.568 27.742 1.00 77.00 81 ARG A CA 1
ATOM 616 C C . ARG A 1 81 ? -18.668 -17.189 27.354 1.00 77.00 81 ARG A C 1
ATOM 618 O O . ARG A 1 81 ? -17.849 -16.331 27.078 1.00 77.00 81 ARG A O 1
ATOM 625 N N . THR A 1 82 ? -19.978 -16.970 27.320 1.00 75.19 82 THR A N 1
ATOM 626 C CA . THR A 1 82 ? -20.563 -15.668 26.965 1.00 75.19 82 THR A CA 1
ATOM 627 C C . THR A 1 82 ? -20.650 -14.716 28.155 1.00 75.19 82 THR A C 1
ATOM 629 O O . THR A 1 82 ? -21.091 -13.579 27.992 1.00 75.19 82 THR A O 1
ATOM 632 N N . THR A 1 83 ? -20.247 -15.152 29.352 1.00 79.06 83 THR A N 1
ATOM 633 C CA . THR A 1 83 ? -20.237 -14.322 30.558 1.00 79.06 83 THR A CA 1
ATOM 634 C C . THR A 1 83 ? -18.884 -14.333 31.258 1.00 79.06 83 THR A C 1
ATOM 636 O O . THR A 1 83 ? -18.199 -15.348 31.312 1.00 79.06 83 THR A O 1
ATOM 639 N N . THR A 1 84 ? -18.527 -13.195 31.846 1.00 74.50 84 THR A N 1
ATOM 640 C CA . THR A 1 84 ? -17.353 -13.016 32.704 1.00 74.50 84 THR A CA 1
ATOM 641 C C . THR A 1 84 ? -17.840 -12.632 34.099 1.00 74.50 84 THR A C 1
ATOM 643 O O . THR A 1 84 ? -18.678 -11.741 34.223 1.00 74.50 84 THR A O 1
ATOM 646 N N . GLY A 1 85 ? -17.320 -13.279 35.149 1.00 63.66 85 GLY A N 1
ATOM 647 C CA . GLY A 1 85 ? -17.574 -12.868 36.543 1.00 63.66 85 GLY A CA 1
ATOM 648 C C . GLY A 1 85 ? -18.509 -13.750 37.385 1.00 63.66 85 GLY A C 1
ATOM 649 O O . GLY A 1 85 ? -18.951 -13.334 38.452 1.00 63.66 85 GLY A O 1
ATOM 650 N N . GLY A 1 86 ? -18.761 -14.996 36.985 1.00 57.00 86 GLY A N 1
ATOM 651 C CA . GLY A 1 86 ? -19.304 -16.022 37.881 1.00 57.00 86 GLY A CA 1
ATOM 652 C C . GLY A 1 86 ? -18.203 -17.000 38.272 1.00 57.00 86 GLY A C 1
ATOM 653 O O . GLY A 1 86 ? -17.799 -17.810 37.442 1.00 57.00 86 GLY A O 1
ATOM 654 N N . SER A 1 87 ? -17.696 -16.937 39.507 1.00 41.78 87 SER A N 1
ATOM 655 C CA . SER A 1 87 ? -16.838 -18.015 40.006 1.00 41.78 87 SER A CA 1
ATOM 656 C C . SER A 1 87 ? -17.664 -19.296 40.027 1.00 41.78 87 SER A C 1
ATOM 658 O O . SER A 1 87 ? -18.653 -19.405 40.752 1.00 41.78 87 SER A O 1
ATOM 660 N N . ARG A 1 88 ? -17.258 -20.250 39.194 1.00 51.50 88 ARG A N 1
ATOM 661 C CA . ARG A 1 88 ? -17.651 -21.651 39.296 1.00 51.50 88 ARG A CA 1
ATOM 662 C C . ARG A 1 88 ? -17.219 -22.126 40.692 1.00 51.50 88 ARG A C 1
ATOM 664 O O . ARG A 1 88 ? -16.118 -21.798 41.129 1.00 51.50 88 ARG A O 1
ATOM 671 N N . ASP A 1 89 ? -18.096 -22.857 41.366 1.00 43.97 89 ASP A N 1
ATOM 672 C CA . ASP A 1 89 ? -17.812 -23.624 42.586 1.00 43.97 89 ASP A CA 1
ATOM 673 C C . ASP A 1 89 ? -17.780 -22.892 43.937 1.00 43.97 89 ASP A C 1
ATOM 675 O O . ASP A 1 89 ? -16.852 -23.076 44.713 1.00 43.97 89 ASP A O 1
ATOM 679 N N . THR A 1 90 ? -18.859 -22.199 44.304 1.00 39.38 90 THR A N 1
ATOM 680 C CA . THR A 1 90 ? -19.427 -22.325 45.662 1.00 39.38 90 THR A CA 1
ATOM 681 C C . THR A 1 90 ? -20.889 -21.886 45.647 1.00 39.38 90 THR A C 1
ATOM 683 O O . THR A 1 90 ? -21.232 -20.818 45.145 1.00 39.38 90 THR A O 1
ATOM 686 N N . GLY A 1 91 ? -21.781 -22.743 46.150 1.00 47.31 91 GLY A N 1
ATOM 687 C CA . GLY A 1 91 ? -23.184 -22.387 46.347 1.00 47.31 91 GLY A CA 1
ATOM 688 C C . GLY A 1 91 ? -23.312 -21.127 47.207 1.00 47.31 91 GLY A C 1
ATOM 689 O O . GLY A 1 91 ? -22.492 -20.899 48.088 1.00 47.31 91 GLY A O 1
ATOM 690 N N . GLU A 1 92 ? -24.355 -20.342 46.938 1.00 42.50 92 GLU A N 1
ATOM 691 C CA . GLU A 1 92 ? -24.764 -19.156 47.711 1.00 42.50 92 GLU A CA 1
ATOM 692 C C . GLU A 1 92 ? -23.990 -17.849 47.454 1.00 42.50 92 GLU A C 1
ATOM 694 O O . GLU A 1 92 ? -23.431 -17.222 48.350 1.00 42.50 92 GLU A O 1
ATOM 699 N N . SER A 1 93 ? -24.082 -17.325 46.230 1.00 43.25 93 SER A N 1
ATOM 700 C CA . SER A 1 93 ? -24.290 -15.877 46.053 1.00 43.25 93 SER A CA 1
ATOM 701 C C . SER A 1 93 ? -24.881 -15.567 44.682 1.00 43.25 93 SER A C 1
ATOM 703 O O . SER A 1 93 ? -24.187 -15.504 43.668 1.00 43.25 93 SER A O 1
ATOM 705 N N . GLU A 1 94 ? -26.193 -15.325 44.641 1.00 52.91 94 GLU A N 1
ATOM 706 C CA . GLU A 1 94 ? -26.879 -14.802 43.449 1.00 52.91 94 GLU A CA 1
ATOM 707 C C . GLU A 1 94 ? -26.425 -13.382 43.056 1.00 52.91 94 GLU A C 1
ATOM 709 O O . GLU A 1 94 ? -26.768 -12.917 41.967 1.00 52.91 94 GLU A O 1
ATOM 714 N N . THR A 1 95 ? -25.625 -12.729 43.902 1.00 54.59 95 THR A N 1
ATOM 715 C CA . THR A 1 95 ? -25.077 -11.370 43.779 1.00 54.59 95 THR A CA 1
ATOM 716 C C . THR A 1 95 ? -23.732 -11.288 43.050 1.00 54.59 95 THR A C 1
ATOM 718 O O . THR A 1 95 ? -23.087 -10.243 43.090 1.00 54.59 95 THR A O 1
ATOM 721 N N . GLY A 1 96 ? -23.302 -12.358 42.373 1.00 58.56 96 GLY A N 1
ATOM 722 C CA . GLY A 1 96 ? -22.128 -12.310 41.497 1.00 58.56 96 GLY A CA 1
ATOM 723 C C . GLY A 1 96 ? -22.262 -11.232 40.415 1.00 58.56 96 GLY A C 1
ATOM 724 O O . GLY A 1 96 ? -23.358 -10.950 39.925 1.00 58.56 96 GLY A O 1
ATOM 725 N N . ASP A 1 97 ? -21.141 -10.620 40.062 1.00 64.81 97 ASP A N 1
ATOM 726 C CA . ASP A 1 97 ? -21.055 -9.559 39.068 1.00 64.81 97 ASP A CA 1
ATOM 727 C C . ASP A 1 97 ? -20.949 -10.167 37.660 1.00 64.81 97 ASP A C 1
ATOM 729 O O . ASP A 1 97 ? -19.861 -10.459 37.169 1.00 64.81 97 ASP A O 1
ATOM 733 N N . TYR A 1 98 ? -22.097 -10.451 37.037 1.00 72.38 98 TYR A N 1
ATOM 734 C CA . TYR A 1 98 ? -22.147 -11.099 35.724 1.00 72.38 98 TYR A CA 1
ATOM 735 C C . TYR A 1 98 ? -22.088 -10.060 34.604 1.00 72.38 98 TYR A C 1
ATOM 737 O O . TYR A 1 98 ? -23.045 -9.313 34.371 1.00 72.38 98 TYR A O 1
ATOM 745 N N . ARG A 1 99 ? -20.994 -10.082 33.846 1.00 73.38 99 ARG A N 1
ATOM 746 C CA . ARG A 1 99 ? -20.783 -9.252 32.654 1.00 73.38 99 ARG A CA 1
ATOM 747 C C . ARG A 1 99 ? -20.850 -10.116 31.403 1.00 73.38 99 ARG A C 1
ATOM 749 O O . ARG A 1 99 ? -20.564 -11.309 31.470 1.00 73.38 99 ARG A O 1
ATOM 756 N N . LEU A 1 100 ? -21.236 -9.540 30.268 1.00 74.88 100 LEU A N 1
ATOM 757 C CA . LEU A 1 100 ? -21.150 -10.248 28.989 1.00 74.88 100 LEU A CA 1
ATOM 758 C C . LEU A 1 100 ? -19.700 -10.229 28.513 1.00 74.88 100 LEU A C 1
ATOM 760 O O . LEU A 1 100 ? -19.096 -9.156 28.424 1.00 74.88 100 LEU A O 1
ATOM 764 N N . ASP A 1 101 ? -19.159 -11.405 28.207 1.00 76.31 101 ASP A N 1
ATOM 765 C CA . ASP A 1 101 ? -17.855 -11.513 27.565 1.00 76.31 101 ASP A CA 1
ATOM 766 C C . ASP A 1 101 ? -18.005 -11.199 26.079 1.00 76.31 101 ASP A C 1
ATOM 768 O O . ASP A 1 101 ? -18.653 -11.946 25.345 1.00 76.31 101 ASP A O 1
ATOM 772 N N . ALA A 1 102 ? -17.413 -10.093 25.630 1.00 67.38 102 ALA A N 1
ATOM 773 C CA . ALA A 1 102 ? -17.518 -9.670 24.239 1.00 67.38 102 ALA A CA 1
ATOM 774 C C . ALA A 1 102 ? -16.941 -10.728 23.286 1.00 67.38 102 ALA A C 1
ATOM 776 O O . ALA A 1 102 ? -17.524 -10.985 22.238 1.00 67.38 102 ALA A O 1
ATOM 777 N N . GLN A 1 103 ? -15.842 -11.387 23.670 1.00 70.38 103 GLN A N 1
ATOM 778 C CA . GLN A 1 103 ? -15.200 -12.401 22.836 1.00 70.38 103 GLN A CA 1
ATOM 779 C C . GLN A 1 103 ? -16.048 -13.676 22.729 1.00 70.38 103 GLN A C 1
ATOM 781 O O . GLN A 1 103 ? -16.247 -14.197 21.632 1.00 70.38 103 GLN A O 1
ATOM 786 N N . GLY A 1 104 ? -16.565 -14.185 23.847 1.00 75.69 104 GLY A N 1
ATOM 787 C CA . GLY A 1 104 ? -17.456 -15.340 23.856 1.00 75.69 104 GLY A CA 1
ATOM 788 C C . GLY A 1 104 ? -18.789 -15.078 23.158 1.00 75.69 104 GLY A C 1
ATOM 789 O O . GLY A 1 104 ? -19.281 -15.949 22.440 1.00 75.69 104 GLY A O 1
ATOM 790 N N . LEU A 1 105 ? -19.347 -13.874 23.316 1.00 77.38 105 LEU A N 1
ATOM 791 C CA . LEU A 1 105 ? -20.541 -13.426 22.599 1.00 77.38 105 LEU A CA 1
ATOM 792 C C . LEU A 1 105 ? -20.310 -13.427 21.083 1.00 77.38 105 LEU A C 1
ATOM 794 O O . LEU A 1 105 ? -21.147 -13.934 20.340 1.00 77.38 105 LEU A O 1
ATOM 798 N N . ASP A 1 106 ? -1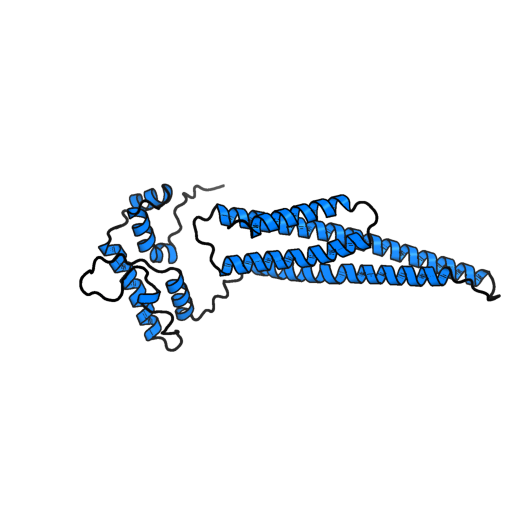9.163 -12.920 20.634 1.00 72.19 106 ASP A N 1
ATOM 799 C CA . ASP A 1 106 ? -18.810 -12.850 19.217 1.00 72.19 106 ASP A CA 1
ATOM 800 C C . ASP A 1 106 ? -18.657 -14.240 18.588 1.00 72.19 106 ASP A C 1
ATOM 802 O O . ASP A 1 106 ? -19.295 -14.554 17.584 1.00 72.19 106 ASP A O 1
ATOM 806 N N . LEU A 1 107 ? -17.906 -15.124 19.255 1.00 77.12 107 LEU A N 1
ATOM 807 C CA . LEU A 1 107 ? -17.737 -16.520 18.841 1.00 77.12 107 LEU A CA 1
ATOM 808 C C . LEU A 1 107 ? -19.062 -17.284 18.792 1.00 77.12 107 LEU A C 1
ATOM 810 O O . LEU A 1 107 ? -19.233 -18.189 17.969 1.00 77.12 107 LEU A O 1
ATOM 814 N N . CYS A 1 108 ? -19.977 -16.954 19.702 1.00 76.94 108 CYS A N 1
ATOM 815 C CA . CYS A 1 108 ? -21.291 -17.560 19.736 1.00 76.94 108 CYS A CA 1
ATOM 816 C C . CYS A 1 108 ? -22.182 -17.049 18.597 1.00 76.94 108 CYS A C 1
ATOM 818 O O . CYS A 1 108 ? -22.794 -17.848 17.891 1.00 76.94 108 CYS A O 1
ATOM 820 N N . LEU A 1 109 ? -22.208 -15.739 18.357 1.00 78.06 109 LEU A N 1
ATOM 821 C CA . LEU A 1 109 ? -22.967 -15.150 17.256 1.00 78.06 109 LEU A CA 1
ATOM 822 C C . LEU A 1 109 ? -22.457 -15.622 15.892 1.00 78.06 109 LEU A C 1
ATOM 824 O O . LEU A 1 109 ? -23.271 -15.954 15.038 1.00 78.06 109 LEU A O 1
ATOM 828 N N . ASP A 1 110 ? -21.144 -15.766 15.710 1.00 76.00 110 ASP A N 1
ATOM 829 C CA . ASP A 1 110 ? -20.561 -16.368 14.502 1.00 76.00 110 ASP A CA 1
ATOM 830 C C . ASP A 1 110 ? -21.034 -17.813 14.288 1.00 76.00 110 ASP A C 1
ATOM 832 O O . ASP A 1 110 ? -21.242 -18.263 13.161 1.00 76.00 110 ASP A O 1
ATOM 836 N N . SER A 1 111 ? -21.230 -18.552 15.382 1.00 77.06 111 SER A N 1
ATOM 837 C CA . SER A 1 111 ? -21.743 -19.919 15.348 1.00 77.06 111 SER A CA 1
ATOM 838 C C . SER A 1 111 ? -23.246 -19.981 15.057 1.00 77.06 111 SER A C 1
ATOM 840 O O . SER A 1 111 ? -23.684 -20.896 14.366 1.00 77.06 111 SER A O 1
ATOM 842 N N . ILE A 1 112 ? -24.034 -19.036 15.580 1.00 76.06 112 ILE A N 1
ATOM 843 C CA . ILE A 1 112 ? -25.491 -18.962 15.386 1.00 76.06 112 ILE A CA 1
ATOM 844 C C . ILE A 1 112 ? -25.832 -18.472 13.983 1.00 76.06 112 ILE A C 1
ATOM 846 O O . ILE A 1 112 ? -26.716 -19.013 13.326 1.00 76.06 112 ILE A O 1
ATOM 850 N N . CYS A 1 113 ? -25.148 -17.432 13.518 1.00 68.31 113 CYS A N 1
ATOM 851 C CA . CYS A 1 113 ? -25.476 -16.803 12.253 1.00 68.31 113 CYS A CA 1
ATOM 852 C C . CYS A 1 113 ? -25.052 -17.651 11.051 1.00 68.31 113 CYS A C 1
ATOM 854 O O . CYS A 1 113 ? -25.444 -17.311 9.940 1.00 68.31 113 CYS A O 1
ATOM 856 N N . GLY A 1 114 ? -24.235 -18.704 11.225 1.00 61.09 114 GLY A N 1
ATOM 857 C CA . GLY A 1 114 ? -23.717 -19.557 10.138 1.00 61.09 114 GLY A CA 1
ATOM 858 C C . GLY A 1 114 ? -22.848 -18.813 9.113 1.00 61.09 114 GLY A C 1
ATOM 859 O O . GLY A 1 114 ? -22.229 -19.408 8.232 1.00 61.09 114 GLY A O 1
ATOM 860 N N . ILE A 1 115 ? -22.776 -17.495 9.247 1.00 50.66 115 ILE A N 1
ATOM 861 C CA . ILE A 1 115 ? -21.929 -16.592 8.515 1.00 50.66 115 ILE A CA 1
ATOM 862 C C . ILE A 1 115 ? -20.589 -16.708 9.228 1.00 50.66 115 ILE A C 1
ATOM 864 O O . ILE A 1 115 ? -20.360 -16.067 10.251 1.00 50.66 115 ILE A O 1
ATOM 868 N N . GLN A 1 116 ? -19.672 -17.505 8.667 1.00 45.41 116 GLN A N 1
ATOM 869 C CA . GLN A 1 116 ? -18.276 -17.076 8.689 1.00 45.41 116 GLN A CA 1
ATOM 870 C C . GLN A 1 116 ? -18.331 -15.599 8.333 1.00 45.41 116 GLN A C 1
ATOM 872 O O . GLN A 1 116 ? -18.723 -15.286 7.207 1.00 45.41 116 GLN A O 1
ATOM 877 N N . ARG A 1 117 ? -18.047 -14.701 9.279 1.00 43.12 117 ARG A N 1
ATOM 878 C CA . ARG A 1 117 ? -17.873 -13.289 8.975 1.00 43.12 117 ARG A CA 1
ATOM 879 C C . ARG A 1 117 ? -16.696 -13.180 8.006 1.00 43.12 117 ARG A C 1
ATOM 881 O O . ARG A 1 117 ? -15.578 -12.854 8.372 1.00 43.12 117 ARG A O 1
ATOM 888 N N . SER A 1 118 ? -16.972 -13.392 6.725 1.00 40.47 118 SER A N 1
ATOM 889 C CA . SER A 1 118 ? -16.757 -12.351 5.749 1.00 40.47 118 SER A CA 1
ATOM 890 C C . SER A 1 118 ? -17.452 -11.135 6.347 1.00 40.47 118 SER A C 1
ATOM 892 O O . SER A 1 118 ? -18.633 -10.904 6.091 1.00 40.47 118 SER A O 1
ATOM 894 N N . SER A 1 119 ? -16.739 -10.407 7.214 1.00 37.88 119 SER A N 1
ATOM 895 C CA . SER A 1 119 ? -16.936 -8.974 7.345 1.00 37.88 119 SER A CA 1
ATOM 896 C C . SER A 1 119 ? -17.245 -8.502 5.941 1.00 37.88 119 SER A C 1
ATOM 898 O O . SER A 1 119 ? -16.448 -8.775 5.042 1.00 37.88 119 SER A O 1
ATOM 900 N N . SER A 1 120 ? -18.455 -7.986 5.715 1.00 35.62 120 SER A N 1
ATOM 901 C CA . SER A 1 120 ? -18.847 -7.421 4.430 1.00 35.62 120 SER A CA 1
ATOM 902 C C . SER A 1 120 ? -17.633 -6.633 3.965 1.00 35.62 120 SER A C 1
ATOM 904 O O . SER A 1 120 ? -17.257 -5.703 4.684 1.00 35.62 120 SER A O 1
ATOM 906 N N . PRO A 1 121 ? -16.906 -7.053 2.910 1.00 41.59 121 PRO A N 1
ATOM 907 C CA . PRO A 1 121 ? -15.798 -6.258 2.450 1.00 41.59 121 PRO A CA 1
ATOM 908 C C . PRO A 1 121 ? -16.503 -5.050 1.872 1.00 41.59 121 PRO A C 1
ATOM 910 O O . PRO A 1 121 ? -16.985 -5.083 0.739 1.00 41.59 121 PRO A O 1
ATOM 913 N N . ASP A 1 122 ? -16.675 -4.032 2.714 1.00 41.31 122 ASP A N 1
ATOM 914 C CA . ASP A 1 122 ? -17.223 -2.757 2.326 1.00 41.31 122 ASP A CA 1
ATOM 915 C C . ASP A 1 122 ? -16.514 -2.369 1.035 1.00 41.31 122 ASP A C 1
ATOM 917 O O . ASP A 1 122 ? -15.356 -2.724 0.802 1.00 41.31 122 ASP A O 1
ATOM 921 N N . ILE A 1 123 ? -17.198 -1.642 0.165 1.00 47.19 123 ILE A N 1
ATOM 922 C CA . ILE A 1 123 ? -16.637 -1.135 -1.094 1.00 47.19 123 ILE A CA 1
ATOM 923 C C . ILE A 1 123 ? -15.227 -0.517 -0.898 1.00 47.19 123 ILE A C 1
ATOM 925 O O . ILE A 1 123 ? -14.388 -0.588 -1.796 1.00 47.19 123 ILE A O 1
ATOM 929 N N . ALA A 1 124 ? -14.928 -0.011 0.306 1.00 45.97 124 ALA A N 1
ATOM 930 C CA . ALA A 1 124 ? -13.596 0.386 0.759 1.00 45.97 124 ALA A CA 1
ATOM 931 C C . ALA A 1 124 ? -12.553 -0.761 0.805 1.00 45.97 124 ALA A C 1
ATOM 933 O O . ALA A 1 124 ? -11.447 -0.600 0.292 1.00 45.97 124 ALA A O 1
ATOM 934 N N . GLY A 1 125 ? -12.883 -1.929 1.360 1.00 55.66 125 GLY A N 1
ATOM 935 C CA . GLY A 1 125 ? -12.003 -3.098 1.470 1.00 55.66 125 GLY A CA 1
ATOM 936 C C . GLY A 1 125 ? -11.617 -3.710 0.121 1.00 55.66 125 GLY A C 1
ATOM 937 O O . GLY A 1 125 ? -10.448 -4.036 -0.089 1.00 55.66 125 GLY A O 1
ATOM 938 N N . ILE A 1 126 ? -12.548 -3.789 -0.840 1.00 67.81 126 ILE A N 1
ATOM 939 C CA . ILE A 1 126 ? -12.222 -4.250 -2.205 1.00 67.81 126 ILE A CA 1
ATOM 940 C C . ILE A 1 126 ? -11.237 -3.287 -2.872 1.00 67.81 126 ILE A C 1
ATOM 942 O O . ILE A 1 126 ? -10.297 -3.740 -3.527 1.00 67.81 126 ILE A O 1
ATOM 946 N N . GLY A 1 127 ? -11.420 -1.976 -2.682 1.00 66.69 127 GLY A N 1
ATOM 947 C CA . GLY A 1 127 ? -10.515 -0.945 -3.193 1.00 66.69 127 GLY A CA 1
ATOM 948 C C . GLY A 1 127 ? -9.102 -1.067 -2.624 1.00 66.69 127 GLY A C 1
ATOM 949 O O . GLY A 1 127 ? -8.129 -1.026 -3.375 1.00 66.69 127 GLY A O 1
ATOM 950 N N . VAL A 1 128 ? -8.977 -1.301 -1.314 1.00 68.06 128 VAL A N 1
ATOM 951 C CA . VAL A 1 128 ? -7.677 -1.538 -0.666 1.00 68.06 128 VAL A CA 1
ATOM 952 C C . VAL A 1 128 ? -7.018 -2.797 -1.230 1.00 68.06 128 VAL A C 1
ATOM 954 O O . VAL A 1 128 ? -5.872 -2.728 -1.672 1.00 68.06 128 VAL A O 1
ATOM 957 N N . ILE A 1 129 ? -7.742 -3.916 -1.318 1.00 72.62 129 ILE A N 1
ATOM 958 C CA . ILE A 1 129 ? -7.196 -5.181 -1.837 1.00 72.62 129 ILE A CA 1
ATOM 959 C C . ILE A 1 129 ? -6.769 -5.041 -3.305 1.00 72.62 129 ILE A C 1
ATOM 961 O O . ILE A 1 129 ? -5.651 -5.412 -3.663 1.00 72.62 129 ILE A O 1
ATOM 965 N N . THR A 1 130 ? -7.617 -4.467 -4.165 1.00 77.00 130 THR A N 1
ATOM 966 C CA . THR A 1 130 ? -7.257 -4.222 -5.575 1.00 77.00 130 THR A CA 1
ATOM 967 C C . THR A 1 130 ? -6.081 -3.262 -5.705 1.00 77.00 130 THR A C 1
ATOM 969 O O . THR A 1 130 ? -5.216 -3.492 -6.551 1.00 77.00 130 THR A O 1
ATOM 972 N N . SER A 1 131 ? -5.984 -2.241 -4.846 1.00 75.81 131 SER A N 1
ATOM 973 C CA . SER A 1 131 ? -4.817 -1.357 -4.818 1.00 75.81 131 SER A CA 1
ATOM 974 C C . SER A 1 131 ? -3.541 -2.129 -4.485 1.00 75.81 131 SER A C 1
ATOM 976 O O . SER A 1 131 ? -2.564 -1.988 -5.213 1.00 75.81 131 SER A O 1
ATOM 978 N N . ILE A 1 132 ? -3.568 -3.027 -3.493 1.00 78.81 132 ILE A N 1
ATOM 979 C CA . ILE A 1 132 ? -2.416 -3.856 -3.117 1.00 78.81 132 ILE A CA 1
ATOM 980 C C . ILE A 1 132 ? -1.968 -4.709 -4.305 1.00 78.81 132 ILE A C 1
ATOM 982 O O . ILE A 1 132 ? -0.789 -4.714 -4.651 1.00 78.81 132 ILE A O 1
ATOM 986 N N . PHE A 1 133 ? -2.899 -5.378 -4.992 1.00 82.31 133 PHE A N 1
ATOM 987 C CA . PHE A 1 133 ? -2.560 -6.175 -6.174 1.00 82.31 133 PHE A CA 1
ATOM 988 C C . PHE A 1 133 ? -1.946 -5.330 -7.294 1.00 82.31 133 PHE A C 1
ATOM 990 O O . PHE A 1 133 ? -0.926 -5.720 -7.863 1.00 82.31 133 PHE A O 1
ATOM 997 N N . MET A 1 134 ? -2.517 -4.161 -7.592 1.00 83.06 134 MET A N 1
ATOM 998 C CA . MET A 1 134 ? -1.978 -3.259 -8.615 1.00 83.06 134 MET A CA 1
ATOM 999 C C . MET A 1 134 ? -0.577 -2.761 -8.249 1.00 83.06 134 MET A C 1
ATOM 1001 O O . MET A 1 134 ? 0.310 -2.725 -9.102 1.00 83.06 134 MET A O 1
ATOM 1005 N N . GLN A 1 135 ? -0.349 -2.429 -6.979 1.00 83.69 135 GLN A N 1
ATOM 1006 C CA . GLN A 1 135 ? 0.957 -2.012 -6.475 1.00 83.69 135 GLN A CA 1
ATOM 1007 C C . GLN A 1 135 ? 1.994 -3.131 -6.607 1.00 83.69 135 GLN A C 1
ATOM 1009 O O . GLN A 1 135 ? 3.109 -2.885 -7.062 1.00 83.69 135 GLN A O 1
ATOM 1014 N N . LEU A 1 136 ? 1.613 -4.366 -6.286 1.00 84.56 136 LEU A N 1
ATOM 1015 C CA . LEU A 1 136 ? 2.483 -5.537 -6.369 1.00 84.56 136 LEU A CA 1
ATOM 1016 C C . LEU A 1 136 ? 2.847 -5.860 -7.827 1.00 84.56 136 LEU A C 1
ATOM 1018 O O . LEU A 1 136 ? 4.014 -6.101 -8.140 1.00 84.56 136 LEU A O 1
ATOM 1022 N N . VAL A 1 137 ? 1.878 -5.770 -8.745 1.00 87.31 137 VAL A N 1
ATOM 1023 C CA . VAL A 1 137 ? 2.119 -5.918 -10.189 1.00 87.31 137 VAL A CA 1
ATOM 1024 C C . VAL A 1 137 ? 3.084 -4.844 -10.692 1.00 87.31 137 VAL A C 1
ATOM 1026 O O . VAL A 1 137 ? 4.061 -5.175 -11.362 1.00 87.31 137 VAL A O 1
ATOM 1029 N N . LEU A 1 138 ? 2.867 -3.570 -10.353 1.00 87.19 138 LEU A N 1
ATOM 1030 C CA . LEU A 1 138 ? 3.745 -2.478 -10.787 1.00 87.19 138 LEU A CA 1
ATOM 1031 C C . LEU A 1 138 ? 5.160 -2.606 -10.211 1.00 87.19 138 LEU A C 1
ATOM 1033 O O . LEU A 1 138 ? 6.13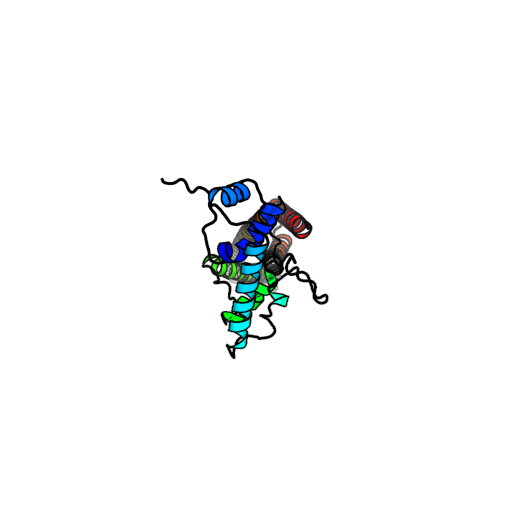4 -2.433 -10.947 1.00 87.19 138 LEU A O 1
ATOM 1037 N N . ALA A 1 139 ? 5.281 -2.971 -8.934 1.00 87.50 139 ALA A N 1
ATOM 1038 C CA . ALA A 1 139 ? 6.562 -3.151 -8.260 1.00 87.50 139 ALA A CA 1
ATOM 1039 C C . ALA A 1 139 ? 7.383 -4.323 -8.808 1.00 87.50 139 ALA A C 1
ATOM 1041 O O . ALA A 1 139 ? 8.605 -4.301 -8.704 1.00 87.50 139 ALA A O 1
ATOM 1042 N N . LEU A 1 140 ? 6.750 -5.322 -9.428 1.00 88.38 140 LEU A N 1
ATOM 1043 C CA . LEU A 1 140 ? 7.453 -6.407 -10.117 1.00 88.38 140 LEU A CA 1
ATOM 1044 C C . LEU A 1 140 ? 7.728 -6.072 -11.587 1.00 88.38 140 LEU A C 1
ATOM 1046 O O . LEU A 1 140 ? 8.842 -6.259 -12.076 1.00 88.38 140 LEU A O 1
ATOM 1050 N N . VAL A 1 141 ? 6.732 -5.554 -12.307 1.00 91.62 141 VAL A N 1
ATOM 1051 C CA . VAL A 1 141 ? 6.815 -5.342 -13.758 1.00 91.62 141 VAL A CA 1
ATOM 1052 C C . VAL A 1 141 ? 7.749 -4.184 -14.112 1.00 91.62 141 VAL A C 1
ATOM 1054 O O . VAL A 1 141 ? 8.571 -4.327 -15.018 1.00 91.62 141 VAL A O 1
ATOM 1057 N N . LEU A 1 142 ? 7.676 -3.048 -13.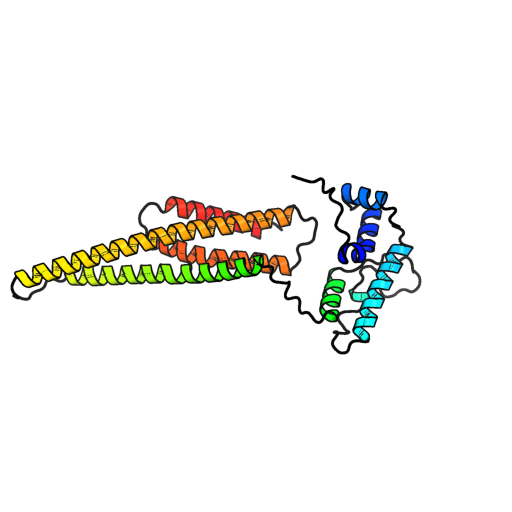411 1.00 89.75 142 LEU A N 1
ATOM 1058 C CA . LEU A 1 142 ? 8.477 -1.869 -13.761 1.00 89.75 142 LEU A CA 1
ATOM 1059 C C . LEU A 1 142 ? 9.993 -2.105 -13.599 1.00 89.75 142 LEU A C 1
ATOM 1061 O O . LEU A 1 142 ? 10.731 -1.780 -14.537 1.00 89.75 142 LEU A O 1
ATOM 1065 N N . PRO A 1 143 ? 10.500 -2.724 -12.510 1.00 89.12 143 PRO A N 1
ATOM 1066 C CA . PRO A 1 143 ? 11.918 -3.072 -12.412 1.00 89.12 143 PRO A CA 1
ATOM 1067 C C . PRO A 1 143 ? 12.367 -4.092 -13.461 1.00 89.12 143 PRO A C 1
ATOM 1069 O O . PRO A 1 143 ? 13.486 -3.991 -13.963 1.00 89.12 143 PRO A O 1
ATOM 1072 N N . LEU A 1 144 ? 11.505 -5.043 -13.846 1.00 91.06 144 LEU A N 1
ATOM 1073 C CA . LEU A 1 144 ? 11.810 -6.003 -14.912 1.00 91.06 144 LEU A CA 1
ATOM 1074 C C . LEU A 1 144 ? 11.928 -5.324 -16.280 1.00 91.06 144 LEU A C 1
ATOM 1076 O O . LEU A 1 144 ? 12.881 -5.595 -17.012 1.00 91.06 144 LEU A O 1
ATOM 1080 N N . ILE A 1 145 ? 11.012 -4.409 -16.615 1.00 90.88 145 ILE A N 1
ATOM 1081 C CA . ILE A 1 145 ? 11.105 -3.594 -17.837 1.00 90.88 145 ILE A CA 1
ATOM 1082 C C . ILE A 1 145 ? 12.409 -2.796 -17.822 1.00 90.88 145 ILE A C 1
ATOM 1084 O O . ILE A 1 145 ? 13.125 -2.745 -18.822 1.00 90.88 145 ILE A O 1
ATOM 1088 N N . LEU A 1 146 ? 12.752 -2.209 -16.678 1.00 90.88 146 LEU A N 1
ATOM 1089 C CA . LEU A 1 146 ? 13.963 -1.422 -16.532 1.00 90.88 146 LEU A CA 1
ATOM 1090 C C . LEU A 1 146 ? 15.240 -2.263 -16.707 1.00 90.88 146 LEU A C 1
ATOM 1092 O O . LEU A 1 146 ? 16.141 -1.864 -17.452 1.00 90.88 146 LEU A O 1
ATOM 1096 N N . LEU A 1 147 ? 15.291 -3.448 -16.093 1.00 90.50 147 LEU A N 1
ATOM 1097 C CA . LEU A 1 147 ? 16.357 -4.433 -16.282 1.00 90.50 147 LEU A CA 1
ATOM 1098 C C . LEU A 1 147 ? 16.471 -4.836 -17.759 1.00 90.50 147 LEU A C 1
ATOM 1100 O O . LEU A 1 147 ? 17.568 -4.852 -18.320 1.00 90.50 147 LEU A O 1
ATOM 1104 N N . PHE A 1 148 ? 15.342 -5.107 -18.416 1.00 91.75 148 PHE A N 1
ATOM 1105 C CA . PHE A 1 148 ? 15.298 -5.465 -19.830 1.00 91.75 148 PHE A CA 1
ATOM 1106 C C . PHE A 1 148 ? 15.832 -4.338 -20.724 1.00 91.75 148 PHE A C 1
ATOM 1108 O O . PHE A 1 148 ? 16.705 -4.579 -21.564 1.00 91.75 148 PHE A O 1
ATOM 1115 N N . CYS A 1 149 ? 15.399 -3.091 -20.501 1.00 89.88 149 CYS A N 1
ATOM 1116 C CA . CYS A 1 149 ? 15.938 -1.920 -21.191 1.00 89.88 149 CYS A CA 1
ATOM 1117 C C . CYS A 1 149 ? 17.452 -1.795 -20.980 1.00 89.88 149 CYS A C 1
ATOM 1119 O O . CYS A 1 149 ? 18.189 -1.573 -21.942 1.00 89.88 149 CYS A O 1
ATOM 1121 N N . HIS A 1 150 ? 17.935 -1.978 -19.748 1.00 89.25 150 HIS A N 1
ATOM 1122 C CA . HIS A 1 150 ? 19.360 -1.903 -19.436 1.00 89.25 150 HIS A CA 1
ATOM 1123 C C . HIS A 1 150 ? 20.175 -2.972 -20.185 1.00 89.25 150 HIS A C 1
ATOM 1125 O O . HIS A 1 150 ? 21.185 -2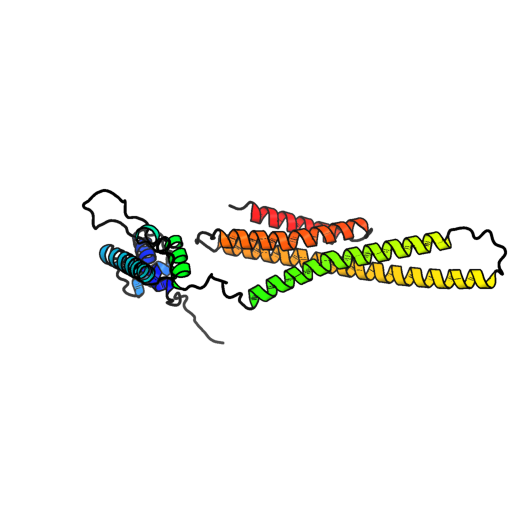.651 -20.819 1.00 89.25 150 HIS A O 1
ATOM 1131 N N . ILE A 1 151 ? 19.710 -4.227 -20.192 1.00 91.19 151 ILE A N 1
ATOM 1132 C CA . ILE A 1 151 ? 20.352 -5.333 -20.918 1.00 91.19 151 ILE A CA 1
ATOM 1133 C C . ILE A 1 151 ? 20.372 -5.059 -22.427 1.00 91.19 151 ILE A C 1
ATOM 1135 O O . ILE A 1 151 ? 21.406 -5.262 -23.070 1.00 91.19 151 ILE A O 1
ATOM 1139 N N . LEU A 1 152 ? 19.265 -4.583 -23.007 1.00 90.38 152 LEU A N 1
ATOM 1140 C CA . LEU A 1 152 ? 19.195 -4.262 -24.435 1.00 90.38 152 LEU A CA 1
ATOM 1141 C C . LEU A 1 152 ? 20.145 -3.126 -24.819 1.00 90.38 152 LEU A C 1
ATOM 1143 O O . LEU A 1 152 ? 20.874 -3.253 -25.805 1.00 90.38 152 LEU A O 1
ATOM 1147 N N . ILE A 1 153 ? 20.182 -2.045 -24.034 1.00 89.00 153 ILE A N 1
ATOM 1148 C CA . ILE A 1 153 ? 21.106 -0.926 -24.255 1.00 89.00 153 ILE A CA 1
ATOM 1149 C C . ILE A 1 153 ? 22.550 -1.427 -24.205 1.00 89.00 153 ILE A C 1
ATOM 1151 O O . ILE A 1 153 ? 23.318 -1.155 -25.128 1.00 89.00 153 ILE A O 1
ATOM 1155 N N . ARG A 1 154 ? 22.911 -2.217 -23.185 1.00 88.94 154 ARG A N 1
ATOM 1156 C CA . ARG A 1 154 ? 24.265 -2.767 -23.032 1.00 88.94 154 ARG A CA 1
ATOM 1157 C C . ARG A 1 154 ? 24.644 -3.689 -24.193 1.00 88.94 154 ARG A C 1
ATOM 1159 O O . ARG A 1 154 ? 25.718 -3.541 -24.766 1.00 88.94 154 ARG A O 1
ATOM 1166 N N . ARG A 1 155 ? 23.745 -4.589 -24.610 1.00 88.81 155 ARG A N 1
ATOM 1167 C CA . ARG A 1 155 ? 23.965 -5.471 -25.770 1.00 88.81 155 ARG A CA 1
ATOM 1168 C C . ARG A 1 155 ? 24.171 -4.687 -27.064 1.00 88.81 155 ARG A C 1
ATOM 1170 O O . ARG A 1 155 ? 25.024 -5.063 -27.865 1.00 88.81 155 ARG A O 1
ATOM 1177 N N . MET A 1 156 ? 23.404 -3.620 -27.288 1.00 85.56 156 MET A N 1
ATOM 1178 C CA . MET A 1 156 ? 23.559 -2.791 -28.486 1.00 85.56 156 MET A CA 1
ATOM 1179 C C . MET A 1 156 ? 24.838 -1.952 -28.450 1.00 85.56 156 MET A C 1
ATOM 1181 O O . MET A 1 156 ? 25.497 -1.859 -29.480 1.00 85.56 156 MET A O 1
ATOM 1185 N N . LYS A 1 157 ? 25.216 -1.388 -27.294 1.00 85.12 157 LYS A N 1
ATOM 1186 C CA . LYS A 1 157 ? 26.477 -0.642 -27.138 1.00 85.12 157 LYS A CA 1
ATOM 1187 C C . LYS A 1 157 ? 27.685 -1.535 -27.424 1.00 85.12 157 LYS A C 1
ATOM 1189 O O . LYS A 1 157 ? 28.471 -1.205 -28.307 1.00 85.12 157 LYS A O 1
ATOM 1194 N N . ASN A 1 158 ? 27.728 -2.729 -26.827 1.00 84.56 158 ASN A N 1
ATOM 1195 C CA . ASN A 1 158 ? 28.797 -3.697 -27.079 1.00 84.56 158 ASN A CA 1
ATOM 1196 C C . ASN A 1 158 ? 28.909 -4.054 -28.575 1.00 84.56 158 ASN A C 1
ATOM 1198 O O . ASN A 1 158 ? 30.004 -4.099 -29.117 1.00 84.56 158 ASN A O 1
ATOM 1202 N N . LYS A 1 159 ? 27.787 -4.247 -29.286 1.00 79.94 159 LYS A N 1
ATOM 1203 C CA . LYS A 1 159 ? 27.804 -4.546 -30.734 1.00 79.94 159 LYS A CA 1
ATOM 1204 C C . LYS A 1 159 ? 28.334 -3.403 -31.610 1.00 79.94 159 LYS A C 1
ATOM 1206 O O . LYS A 1 159 ? 28.764 -3.669 -32.726 1.00 79.94 159 LYS A O 1
ATOM 1211 N N . ILE A 1 160 ? 28.256 -2.153 -31.153 1.00 74.88 160 ILE A N 1
ATOM 1212 C CA . ILE A 1 160 ? 28.757 -0.985 -31.896 1.00 74.88 160 ILE A CA 1
ATOM 1213 C C . ILE A 1 160 ? 30.258 -0.785 -31.659 1.00 74.88 160 ILE A C 1
ATOM 1215 O O . ILE A 1 160 ? 30.951 -0.327 -32.567 1.00 74.88 160 ILE A O 1
ATOM 1219 N N . GLU A 1 161 ? 30.739 -1.115 -30.460 1.00 68.75 161 GLU A N 1
ATOM 1220 C CA . GLU A 1 161 ? 32.132 -0.926 -30.041 1.00 68.75 161 GLU A CA 1
ATOM 1221 C C . GLU A 1 161 ? 33.068 -2.054 -30.486 1.00 68.75 161 GLU A C 1
ATOM 1223 O O . GLU A 1 161 ? 34.273 -1.824 -30.567 1.00 68.75 161 GLU A O 1
ATOM 1228 N N . LEU A 1 162 ? 32.553 -3.244 -30.837 1.00 67.06 162 LEU A N 1
ATOM 1229 C CA . LEU A 1 162 ? 33.403 -4.271 -31.441 1.00 67.06 162 LEU A CA 1
ATOM 1230 C C . LEU A 1 162 ? 33.962 -3.772 -32.793 1.00 67.06 162 LEU A C 1
ATOM 1232 O O . LEU A 1 162 ? 33.182 -3.437 -33.695 1.00 67.06 162 LEU A O 1
ATOM 1236 N N . PRO A 1 163 ? 35.297 -3.732 -32.965 1.00 56.06 163 PRO A N 1
ATOM 1237 C CA . PRO A 1 163 ? 35.914 -3.321 -34.214 1.00 56.06 163 PRO A CA 1
ATOM 1238 C C . PRO A 1 163 ? 35.589 -4.357 -35.292 1.00 56.06 163 PRO A C 1
ATOM 1240 O O . PRO A 1 163 ? 35.961 -5.526 -35.205 1.00 56.06 163 PRO A O 1
ATOM 1243 N N . VAL A 1 164 ? 34.855 -3.930 -36.317 1.00 57.12 164 VAL A N 1
ATOM 1244 C CA . VAL A 1 164 ? 34.586 -4.747 -37.500 1.00 57.12 164 VAL A CA 1
ATOM 1245 C C . VAL A 1 164 ? 35.879 -4.800 -38.315 1.00 57.12 164 VAL A C 1
ATOM 1247 O O . VAL A 1 164 ? 36.161 -3.892 -39.087 1.00 57.12 164 VAL A O 1
ATOM 1250 N N . CYS A 1 165 ? 36.679 -5.854 -38.140 1.00 51.91 165 CYS A N 1
ATOM 1251 C CA . CYS A 1 165 ? 37.853 -6.168 -38.969 1.00 51.91 165 CYS A CA 1
ATOM 1252 C C . CYS A 1 165 ? 37.468 -6.695 -40.368 1.00 51.91 165 CYS A C 1
ATOM 1254 O O . CYS A 1 165 ? 38.096 -7.621 -40.872 1.00 51.91 165 CYS A O 1
ATOM 1256 N N . SER A 1 166 ? 36.417 -6.162 -40.998 1.00 55.09 166 SER A N 1
ATOM 1257 C CA . SER A 1 166 ? 35.939 -6.661 -42.292 1.00 55.09 166 SER A CA 1
ATOM 1258 C C . SER A 1 166 ? 35.831 -5.526 -43.317 1.00 55.09 166 SER A C 1
ATOM 1260 O O . SER A 1 166 ? 35.196 -4.517 -43.008 1.00 55.09 166 SER A O 1
ATOM 1262 N N . PRO A 1 167 ? 36.422 -5.670 -44.519 1.00 52.66 167 PRO A N 1
ATOM 1263 C CA . PRO A 1 167 ? 36.463 -4.643 -45.561 1.00 52.66 167 PRO A CA 1
ATOM 1264 C C . PRO A 1 167 ? 35.143 -4.603 -46.350 1.00 52.66 167 PRO A C 1
ATOM 1266 O O . PRO A 1 167 ? 35.121 -4.757 -47.568 1.00 52.66 167 PRO A O 1
ATOM 1269 N N . ALA A 1 168 ? 34.015 -4.464 -45.653 1.00 55.62 168 ALA A N 1
ATOM 1270 C CA . ALA A 1 168 ? 32.708 -4.316 -46.280 1.00 55.62 168 ALA A CA 1
ATOM 1271 C C . ALA A 1 168 ? 32.397 -2.823 -46.454 1.00 55.62 168 ALA A C 1
ATOM 1273 O O . ALA A 1 168 ? 32.348 -2.097 -45.463 1.00 55.62 168 ALA A O 1
ATOM 1274 N N . SER A 1 169 ? 32.209 -2.409 -47.713 1.00 57.34 169 SER A N 1
ATOM 1275 C CA . SER A 1 169 ? 31.821 -1.075 -48.210 1.00 57.34 169 SER A CA 1
ATOM 1276 C C . SER A 1 169 ? 31.364 -0.074 -47.134 1.00 57.34 169 SER A C 1
ATOM 1278 O O . SER A 1 169 ? 30.301 -0.242 -46.524 1.00 57.34 169 SER A O 1
ATOM 1280 N N . ASP A 1 170 ? 32.153 0.987 -46.947 1.00 62.28 170 ASP A N 1
ATOM 1281 C CA . ASP A 1 170 ? 32.039 1.964 -45.855 1.00 62.28 170 ASP A CA 1
ATOM 1282 C C . ASP A 1 170 ? 30.631 2.569 -45.666 1.00 62.28 170 ASP A C 1
ATOM 1284 O O . ASP A 1 170 ? 30.204 2.789 -44.525 1.00 62.28 170 ASP A O 1
ATOM 1288 N N . ASP A 1 171 ? 29.853 2.742 -46.738 1.00 65.94 171 ASP A N 1
ATOM 1289 C CA . ASP A 1 171 ? 28.511 3.349 -46.690 1.00 65.94 171 ASP A CA 1
ATOM 1290 C C . ASP A 1 171 ? 27.450 2.491 -45.973 1.00 65.94 171 ASP A C 1
ATOM 1292 O O . ASP A 1 171 ? 26.574 3.009 -45.259 1.00 65.94 171 ASP A O 1
ATOM 1296 N N . GLU A 1 172 ? 27.525 1.161 -46.092 1.00 69.81 172 GLU A N 1
ATOM 1297 C CA . GLU A 1 172 ? 26.544 0.265 -45.465 1.00 69.81 172 GLU A CA 1
ATOM 1298 C C . GLU A 1 172 ? 26.790 0.152 -43.948 1.00 69.81 172 GLU A C 1
ATOM 1300 O O . GLU A 1 172 ? 25.853 0.068 -43.140 1.00 69.81 172 GLU A O 1
ATOM 1305 N N . SER A 1 173 ? 28.061 0.225 -43.539 1.00 69.81 173 SER A N 1
ATOM 1306 C CA . SER A 1 173 ? 28.482 0.177 -42.135 1.00 69.81 173 SER A CA 1
ATOM 1307 C C . SER A 1 173 ? 28.070 1.443 -41.365 1.00 69.81 173 SER A C 1
ATOM 1309 O O . SER A 1 173 ? 27.582 1.362 -40.227 1.00 69.81 173 SER A O 1
ATOM 1311 N N . PHE A 1 174 ? 28.171 2.614 -42.005 1.00 74.25 174 PHE A N 1
ATOM 1312 C CA . PHE A 1 174 ? 27.794 3.898 -41.418 1.00 74.25 174 PHE A CA 1
ATOM 1313 C C . PHE A 1 174 ? 26.279 3.995 -41.204 1.00 74.25 174 PHE A C 1
ATOM 1315 O O . PHE A 1 174 ? 25.811 4.402 -40.131 1.00 74.25 174 PHE A O 1
ATOM 1322 N N . THR A 1 175 ? 25.497 3.529 -42.182 1.00 78.94 175 THR A N 1
ATOM 1323 C CA . THR A 1 175 ? 24.030 3.505 -42.104 1.00 78.94 175 THR A CA 1
ATOM 1324 C C . THR A 1 175 ? 23.542 2.585 -40.977 1.00 78.94 175 THR A C 1
ATOM 1326 O O . THR A 1 175 ? 22.713 2.999 -40.157 1.00 78.94 175 THR A O 1
ATOM 1329 N N . LYS A 1 176 ? 24.121 1.380 -40.836 1.00 79.12 176 LYS A N 1
ATOM 1330 C CA . LYS A 1 176 ? 23.813 0.446 -39.733 1.00 79.12 176 LYS A CA 1
ATOM 1331 C C . LYS A 1 176 ? 24.157 1.035 -38.357 1.00 79.12 176 LYS A C 1
ATOM 1333 O O . LYS A 1 176 ? 23.334 0.958 -37.439 1.00 79.12 176 LYS A O 1
ATOM 1338 N N . ARG A 1 177 ? 25.312 1.701 -38.209 1.00 79.88 177 ARG A N 1
ATOM 1339 C CA . ARG A 1 177 ? 25.704 2.390 -36.959 1.00 79.88 177 ARG A CA 1
ATOM 1340 C C . ARG A 1 177 ? 24.758 3.538 -36.600 1.00 79.88 177 ARG A C 1
ATOM 1342 O O . ARG A 1 177 ? 24.375 3.670 -35.436 1.00 79.88 177 ARG A O 1
ATOM 1349 N N . LYS A 1 178 ? 24.326 4.344 -37.576 1.00 84.56 178 LYS A N 1
ATOM 1350 C CA . LYS A 1 178 ? 23.374 5.450 -37.357 1.00 84.56 178 LYS A CA 1
ATOM 1351 C C . LYS A 1 178 ? 22.005 4.944 -36.889 1.00 84.56 178 LYS A C 1
ATOM 1353 O O . LYS A 1 178 ? 21.431 5.512 -35.959 1.00 84.56 178 LYS A O 1
ATOM 1358 N N . ILE A 1 179 ? 21.504 3.854 -37.478 1.00 84.06 179 ILE A N 1
ATOM 1359 C CA . ILE A 1 179 ? 20.248 3.210 -37.059 1.00 84.06 179 ILE A CA 1
ATOM 1360 C C . ILE A 1 179 ? 20.372 2.651 -35.635 1.00 84.06 179 ILE A C 1
ATOM 1362 O O . ILE A 1 179 ? 19.480 2.866 -34.813 1.00 84.06 179 ILE A O 1
ATOM 1366 N N . ALA A 1 180 ? 21.484 1.984 -35.310 1.00 82.12 180 ALA A N 1
ATOM 1367 C CA . ALA A 1 180 ? 21.718 1.438 -33.974 1.00 82.12 180 ALA A CA 1
ATOM 1368 C C . ALA A 1 180 ? 21.797 2.539 -32.898 1.00 82.12 180 ALA A C 1
ATOM 1370 O O . ALA A 1 180 ? 21.165 2.409 -31.852 1.00 82.12 180 ALA A O 1
ATOM 1371 N N . ARG A 1 181 ? 22.471 3.666 -33.180 1.00 84.75 181 ARG A N 1
ATOM 1372 C CA . ARG A 1 181 ? 22.501 4.839 -32.284 1.00 84.75 181 ARG A CA 1
ATOM 1373 C C . ARG A 1 181 ? 21.110 5.432 -32.046 1.00 84.75 181 ARG A C 1
ATOM 1375 O O . ARG A 1 181 ? 20.771 5.725 -30.904 1.00 84.75 181 ARG A O 1
ATOM 1382 N N . ARG A 1 182 ? 20.277 5.552 -33.090 1.00 87.94 182 ARG A N 1
ATOM 1383 C CA . ARG A 1 182 ? 18.877 6.001 -32.943 1.00 87.94 182 ARG A CA 1
ATOM 1384 C C . ARG A 1 182 ? 18.061 5.055 -32.061 1.00 87.94 182 ARG A C 1
ATOM 1386 O O . ARG A 1 182 ? 17.313 5.523 -31.208 1.00 87.94 182 ARG A O 1
ATOM 1393 N N . LYS A 1 183 ? 18.226 3.737 -32.229 1.00 86.81 183 LYS A N 1
ATOM 1394 C CA . LYS A 1 183 ? 17.563 2.740 -31.374 1.00 86.81 183 LYS A CA 1
ATOM 1395 C C . LYS A 1 183 ? 18.027 2.847 -29.921 1.00 86.81 183 LYS A C 1
ATOM 1397 O O . LYS A 1 183 ? 17.182 2.859 -29.037 1.00 86.81 183 LYS A O 1
ATOM 1402 N N . ILE A 1 184 ? 19.332 2.971 -29.668 1.00 87.38 184 ILE A N 1
ATOM 1403 C CA . ILE A 1 184 ? 19.867 3.164 -28.309 1.00 87.38 184 ILE A CA 1
ATOM 1404 C C . ILE A 1 184 ? 19.262 4.409 -27.659 1.00 87.38 184 ILE A C 1
ATOM 1406 O O . ILE A 1 184 ? 18.767 4.304 -26.545 1.00 87.38 184 ILE A O 1
ATOM 1410 N N . ALA A 1 185 ? 19.220 5.542 -28.367 1.00 89.06 185 ALA A N 1
ATOM 1411 C CA . ALA A 1 185 ? 18.619 6.770 -27.848 1.00 89.06 185 ALA A CA 1
ATOM 1412 C C . ALA A 1 185 ? 17.124 6.595 -27.509 1.00 89.06 185 ALA A C 1
ATOM 1414 O O . ALA A 1 185 ? 16.658 7.086 -26.483 1.00 89.06 185 ALA A O 1
ATOM 1415 N N . ALA A 1 186 ? 16.370 5.851 -28.328 1.00 89.56 186 ALA A N 1
ATOM 1416 C CA . ALA A 1 186 ? 14.971 5.532 -28.039 1.00 89.56 186 ALA A CA 1
ATOM 1417 C C . ALA A 1 186 ? 14.820 4.669 -26.772 1.00 89.56 186 ALA A C 1
ATOM 1419 O O . ALA A 1 186 ? 13.969 4.950 -25.928 1.00 89.56 186 ALA A O 1
ATOM 1420 N N . TRP A 1 187 ? 15.676 3.659 -26.600 1.00 88.25 187 TRP A N 1
ATOM 1421 C CA . TRP A 1 187 ? 15.686 2.818 -25.400 1.00 88.25 187 TRP A CA 1
ATOM 1422 C C . TRP A 1 187 ? 16.160 3.569 -24.150 1.00 88.25 187 TRP A C 1
ATOM 1424 O O . TRP A 1 187 ? 15.621 3.340 -23.071 1.00 88.25 187 TRP A O 1
ATOM 1434 N N . GLU A 1 188 ? 17.114 4.492 -24.275 1.00 88.88 188 GLU A N 1
ATOM 1435 C CA . GLU A 1 188 ? 17.532 5.378 -23.181 1.00 88.88 188 GLU A CA 1
ATOM 1436 C C . GLU A 1 188 ? 16.387 6.302 -22.749 1.00 88.88 188 GLU A C 1
ATOM 1438 O O . GLU A 1 188 ? 16.136 6.428 -21.550 1.00 88.88 188 GLU A O 1
ATOM 1443 N N . LYS A 1 189 ? 15.623 6.855 -23.702 1.00 90.12 189 LYS A N 1
ATOM 1444 C CA . LYS A 1 189 ? 14.406 7.623 -23.403 1.00 90.12 189 LYS A CA 1
ATOM 1445 C C . LYS A 1 189 ? 13.353 6.765 -22.692 1.00 90.12 189 LYS A C 1
ATOM 1447 O O . LYS A 1 189 ? 12.770 7.211 -21.708 1.00 90.12 189 LYS A O 1
ATOM 1452 N N . SER A 1 190 ? 13.143 5.524 -23.138 1.00 89.38 190 SER A N 1
ATOM 1453 C CA . SER A 1 190 ? 12.233 4.583 -22.468 1.00 89.38 190 SER A CA 1
ATOM 1454 C C . SER A 1 190 ? 12.692 4.263 -21.044 1.00 89.38 190 SER A C 1
ATOM 1456 O O . SER A 1 190 ? 11.878 4.280 -20.127 1.00 89.38 190 SER A O 1
ATOM 1458 N N . ARG A 1 191 ? 13.995 4.023 -20.833 1.00 90.44 191 ARG A N 1
ATOM 1459 C CA . ARG A 1 191 ? 14.575 3.792 -19.500 1.00 90.44 191 ARG A CA 1
ATOM 1460 C C . ARG A 1 191 ? 14.341 4.991 -18.581 1.00 90.44 191 ARG A C 1
ATOM 1462 O O . ARG A 1 191 ? 13.969 4.793 -17.432 1.00 90.44 191 ARG A O 1
ATOM 1469 N N . GLN A 1 192 ? 14.551 6.214 -19.070 1.00 89.44 192 GLN A N 1
ATOM 1470 C CA . GLN A 1 192 ? 14.289 7.433 -18.297 1.00 89.44 192 GLN A CA 1
ATOM 1471 C C . GLN A 1 192 ? 12.808 7.579 -17.934 1.00 89.44 192 GLN A C 1
ATOM 1473 O O . GLN A 1 192 ? 12.505 7.919 -16.796 1.00 89.44 192 GLN A O 1
ATOM 1478 N N . GLY A 1 193 ? 11.899 7.265 -18.863 1.00 89.44 193 GLY A N 1
ATOM 1479 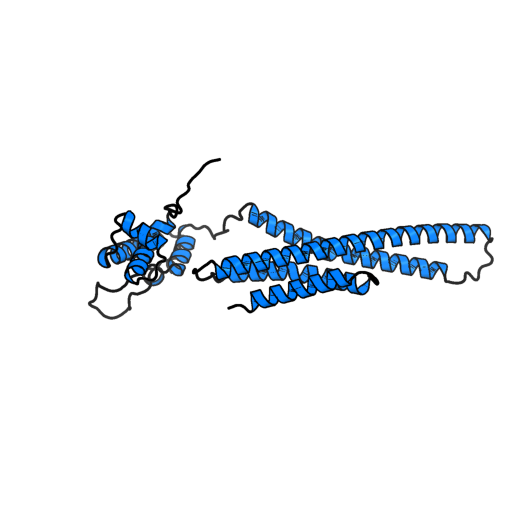C CA . GLY A 1 193 ? 10.461 7.245 -18.586 1.00 89.44 193 GLY A CA 1
ATOM 1480 C C . GLY A 1 193 ? 10.103 6.262 -17.470 1.00 89.44 193 GLY A C 1
ATOM 1481 O O . GLY A 1 193 ? 9.457 6.647 -16.505 1.00 89.44 193 GLY A O 1
ATOM 1482 N N . VAL A 1 194 ? 10.605 5.025 -17.547 1.00 90.38 194 VAL A N 1
ATOM 1483 C CA . VAL A 1 194 ? 10.371 4.003 -16.510 1.00 90.38 194 VAL A CA 1
ATOM 1484 C C . VAL A 1 194 ? 10.975 4.413 -15.163 1.00 90.38 194 VAL A C 1
ATOM 1486 O O . VAL A 1 194 ? 10.349 4.186 -14.134 1.00 90.38 194 VAL A O 1
ATOM 1489 N N . LEU A 1 195 ? 12.154 5.050 -15.146 1.00 90.56 195 LEU A N 1
ATOM 1490 C CA . LEU A 1 195 ? 12.749 5.591 -13.916 1.00 90.56 195 LEU A CA 1
ATOM 1491 C C . LEU A 1 195 ? 11.877 6.673 -13.274 1.00 90.56 195 LEU A C 1
ATOM 1493 O O . LEU A 1 195 ? 11.690 6.638 -12.063 1.00 90.56 195 LEU A O 1
ATOM 1497 N N . ALA A 1 196 ? 11.342 7.603 -14.069 1.00 89.19 196 ALA A N 1
ATOM 1498 C CA . ALA A 1 196 ? 10.437 8.634 -13.569 1.00 89.19 196 ALA A CA 1
ATOM 1499 C C . ALA A 1 196 ? 9.152 8.010 -13.003 1.00 89.19 196 ALA A C 1
ATOM 1501 O O . ALA A 1 196 ? 8.744 8.333 -11.893 1.00 89.19 196 ALA A O 1
ATOM 1502 N N . THR A 1 197 ? 8.569 7.032 -13.704 1.00 89.94 197 THR A N 1
ATOM 1503 C CA . THR A 1 197 ? 7.390 6.305 -13.212 1.00 89.94 197 THR A CA 1
ATOM 1504 C C . THR A 1 197 ? 7.677 5.525 -11.927 1.00 89.94 197 THR A C 1
ATOM 1506 O O . THR A 1 197 ? 6.846 5.529 -11.027 1.00 89.94 197 THR A O 1
ATOM 1509 N N . LEU A 1 198 ? 8.839 4.872 -11.810 1.00 89.75 198 LEU A N 1
ATOM 1510 C CA . LEU A 1 198 ? 9.252 4.181 -10.581 1.00 89.75 198 LEU A CA 1
ATOM 1511 C C . LEU A 1 198 ? 9.430 5.153 -9.412 1.00 89.75 198 LEU A C 1
ATOM 1513 O O . LEU A 1 198 ? 9.087 4.814 -8.285 1.00 89.75 198 LEU A O 1
ATOM 1517 N N . GLU A 1 199 ? 9.954 6.350 -9.665 1.00 89.31 199 GLU A N 1
ATOM 1518 C CA . GLU A 1 199 ? 10.098 7.393 -8.650 1.00 89.31 199 GLU A CA 1
ATOM 1519 C C . GLU A 1 199 ? 8.744 7.922 -8.168 1.00 89.31 199 GLU A C 1
ATOM 1521 O O . GLU A 1 199 ? 8.514 7.985 -6.959 1.00 89.31 199 GLU A O 1
ATOM 1526 N N . ASP A 1 200 ? 7.838 8.246 -9.090 1.00 89.62 200 ASP A N 1
ATOM 1527 C CA . ASP A 1 200 ? 6.482 8.682 -8.748 1.00 89.62 200 ASP A CA 1
ATOM 1528 C C . ASP A 1 200 ? 5.717 7.576 -8.013 1.00 89.62 200 ASP A C 1
ATOM 1530 O O . ASP A 1 200 ? 5.039 7.836 -7.016 1.00 89.62 200 ASP A O 1
ATOM 1534 N N . PHE A 1 201 ? 5.884 6.325 -8.449 1.00 89.62 201 PHE A N 1
ATOM 1535 C CA . PHE A 1 201 ? 5.311 5.164 -7.781 1.00 89.62 201 PHE A CA 1
ATOM 1536 C C . PHE A 1 201 ? 5.871 4.997 -6.363 1.00 89.62 201 PHE A C 1
ATOM 1538 O O . PHE A 1 201 ? 5.087 4.867 -5.428 1.00 89.62 201 PHE A O 1
ATOM 1545 N N . GLN A 1 202 ? 7.195 5.075 -6.171 1.00 89.38 202 GLN A N 1
ATOM 1546 C CA . GLN A 1 202 ? 7.819 5.016 -4.843 1.00 89.38 202 GLN A CA 1
ATOM 1547 C C . GLN A 1 202 ? 7.275 6.108 -3.925 1.00 89.38 202 GLN A C 1
ATOM 1549 O O . GLN A 1 202 ? 6.945 5.849 -2.770 1.00 89.38 202 GLN A O 1
ATOM 1554 N N . ARG A 1 203 ? 7.154 7.335 -4.440 1.00 88.25 203 ARG A N 1
ATOM 1555 C CA . ARG A 1 203 ? 6.606 8.459 -3.683 1.00 88.25 203 ARG A CA 1
ATOM 1556 C C . ARG A 1 203 ? 5.165 8.191 -3.259 1.00 88.25 203 ARG A C 1
ATOM 1558 O O . ARG A 1 203 ? 4.831 8.414 -2.099 1.00 88.25 203 ARG A O 1
ATOM 1565 N N . ALA A 1 204 ? 4.338 7.682 -4.170 1.00 87.12 204 ALA A N 1
ATOM 1566 C CA . ALA A 1 204 ? 2.962 7.308 -3.870 1.00 87.12 204 ALA A CA 1
ATOM 1567 C C . ALA A 1 204 ? 2.888 6.195 -2.810 1.00 87.12 204 ALA A C 1
ATOM 1569 O O . ALA A 1 204 ? 2.091 6.312 -1.882 1.00 87.12 204 ALA A O 1
ATOM 1570 N N . GLN A 1 205 ? 3.749 5.171 -2.893 1.00 85.50 205 GLN A N 1
ATOM 1571 C CA . GLN A 1 205 ? 3.830 4.101 -1.890 1.00 85.50 205 GLN A CA 1
ATOM 1572 C C . GLN A 1 205 ? 4.196 4.638 -0.506 1.00 85.50 205 GLN A C 1
ATOM 1574 O O . GLN A 1 205 ? 3.528 4.319 0.473 1.00 85.50 205 GLN A O 1
ATOM 1579 N N . CYS A 1 206 ? 5.214 5.496 -0.420 1.00 85.50 206 CYS A N 1
ATOM 1580 C CA . CYS A 1 206 ? 5.607 6.112 0.843 1.00 85.50 206 CYS A CA 1
ATOM 1581 C C . CYS A 1 206 ? 4.487 6.979 1.433 1.00 85.50 206 CYS A C 1
ATOM 1583 O O . CYS A 1 206 ? 4.186 6.865 2.615 1.00 85.50 206 CYS A O 1
ATOM 1585 N N . CYS A 1 207 ? 3.825 7.815 0.625 1.00 85.50 207 CYS A N 1
ATOM 1586 C CA . CYS A 1 207 ? 2.698 8.626 1.096 1.00 85.50 207 CYS A CA 1
ATOM 1587 C C . CYS A 1 207 ? 1.514 7.769 1.564 1.00 85.50 207 CYS A C 1
ATOM 1589 O O . CYS A 1 207 ? 0.884 8.102 2.565 1.00 85.50 207 CYS A O 1
ATOM 1591 N N . PHE A 1 208 ? 1.224 6.670 0.864 1.00 82.06 208 PHE A N 1
ATOM 1592 C CA . PHE A 1 208 ? 0.176 5.729 1.249 1.00 82.06 208 PHE A CA 1
ATOM 1593 C C . PHE A 1 208 ? 0.499 5.031 2.576 1.00 82.06 208 PHE A C 1
ATOM 1595 O O . PHE A 1 208 ? -0.344 5.006 3.468 1.00 82.06 208 PHE A O 1
ATOM 1602 N N . ALA A 1 209 ? 1.732 4.547 2.742 1.00 80.69 209 ALA A N 1
ATOM 1603 C CA . ALA A 1 209 ? 2.193 3.949 3.992 1.00 80.69 209 ALA A CA 1
ATOM 1604 C C . ALA A 1 209 ? 2.124 4.945 5.163 1.00 80.69 209 ALA A C 1
ATOM 1606 O O . ALA A 1 209 ? 1.566 4.618 6.203 1.00 80.69 209 ALA A O 1
ATOM 1607 N N . ILE A 1 210 ? 2.573 6.192 4.966 1.00 82.50 210 ILE A N 1
ATOM 1608 C CA . ILE A 1 210 ? 2.454 7.255 5.979 1.00 82.50 210 ILE A CA 1
ATOM 1609 C C . ILE A 1 210 ? 0.990 7.485 6.374 1.00 82.50 210 ILE A C 1
ATOM 1611 O O . ILE A 1 210 ? 0.691 7.647 7.555 1.00 82.50 210 ILE A O 1
ATOM 1615 N N . ALA A 1 211 ? 0.070 7.502 5.407 1.00 83.50 211 ALA A N 1
ATOM 1616 C CA . ALA A 1 211 ? -1.351 7.683 5.688 1.00 83.50 211 ALA A CA 1
ATOM 1617 C C . ALA A 1 211 ? -1.927 6.523 6.517 1.00 83.50 211 ALA A C 1
ATOM 1619 O O . ALA A 1 211 ? -2.677 6.777 7.459 1.00 83.50 211 ALA A O 1
ATOM 1620 N N . ILE A 1 212 ? -1.551 5.277 6.207 1.00 77.12 212 ILE A N 1
ATOM 1621 C CA . ILE A 1 212 ? -1.943 4.095 6.990 1.00 77.12 212 ILE A CA 1
ATOM 1622 C C . ILE A 1 212 ? -1.368 4.163 8.403 1.00 77.12 212 ILE A C 1
ATOM 1624 O O . ILE A 1 212 ? -2.105 3.925 9.359 1.00 77.12 212 ILE A O 1
ATOM 1628 N N . ASP A 1 213 ? -0.093 4.516 8.556 1.00 78.56 213 ASP A N 1
ATOM 1629 C CA . ASP A 1 213 ? 0.550 4.598 9.869 1.00 78.56 213 ASP A CA 1
ATOM 1630 C C . ASP A 1 213 ? -0.103 5.690 10.732 1.00 78.56 213 ASP A C 1
ATOM 1632 O O . ASP A 1 213 ? -0.403 5.459 11.902 1.00 78.56 213 ASP A O 1
ATOM 1636 N N . ILE A 1 214 ? -0.414 6.859 10.157 1.00 80.94 214 ILE A N 1
ATOM 1637 C CA . ILE A 1 214 ? -1.135 7.934 10.861 1.00 80.94 214 ILE A CA 1
ATOM 1638 C C . ILE A 1 214 ? -2.556 7.496 11.228 1.00 80.94 214 ILE A C 1
ATOM 1640 O O . ILE A 1 214 ? -2.978 7.716 12.362 1.00 80.94 214 ILE A O 1
ATOM 1644 N N . ALA A 1 215 ? -3.294 6.876 10.305 1.00 76.12 215 ALA A N 1
ATOM 1645 C CA . ALA A 1 215 ? -4.637 6.375 10.589 1.00 76.12 215 ALA A CA 1
ATOM 1646 C C . ALA A 1 215 ? -4.607 5.333 11.716 1.00 76.12 215 ALA A C 1
ATOM 1648 O O . ALA A 1 215 ? -5.397 5.417 12.651 1.00 76.12 215 ALA A O 1
ATOM 1649 N N . SER A 1 216 ? -3.635 4.420 11.677 1.00 72.31 216 SER A N 1
ATOM 1650 C CA . SER A 1 216 ? -3.428 3.402 12.708 1.00 72.31 216 SER A CA 1
ATOM 1651 C C . SER A 1 216 ? -3.104 4.034 14.061 1.00 72.31 216 SER A C 1
ATOM 1653 O O . SER A 1 216 ? -3.708 3.652 15.059 1.00 72.31 216 SER A O 1
ATOM 1655 N N . LEU A 1 217 ? -2.223 5.044 14.110 1.00 74.12 217 LEU A N 1
ATOM 1656 C CA . LEU A 1 217 ? -1.933 5.801 15.335 1.00 74.12 217 LEU A CA 1
ATOM 1657 C C . LEU A 1 217 ? -3.175 6.483 15.895 1.00 74.12 217 LEU A C 1
ATOM 1659 O O . LEU A 1 217 ? -3.413 6.402 17.095 1.00 74.12 217 LEU A O 1
ATOM 1663 N N . ILE A 1 218 ? -3.963 7.152 15.052 1.00 76.19 218 ILE A N 1
ATOM 1664 C CA . ILE A 1 218 ? -5.183 7.836 15.490 1.00 76.19 218 ILE A CA 1
ATOM 1665 C C . ILE A 1 218 ? -6.173 6.821 16.056 1.00 76.19 218 ILE A C 1
ATOM 1667 O O . ILE A 1 218 ? -6.707 7.047 17.137 1.00 76.19 218 ILE A O 1
ATOM 1671 N N . THR A 1 219 ? -6.386 5.692 15.382 1.00 67.00 219 THR A N 1
ATOM 1672 C CA . THR A 1 219 ? -7.284 4.639 15.865 1.00 67.00 219 THR A CA 1
ATOM 1673 C C . THR A 1 219 ? -6.788 4.032 17.180 1.00 67.00 219 THR A C 1
ATOM 1675 O O . THR A 1 219 ? -7.579 3.882 18.109 1.00 67.00 219 THR A O 1
ATOM 1678 N N . LEU A 1 220 ? -5.482 3.766 17.304 1.00 66.62 220 LEU A N 1
ATOM 1679 C CA . LEU A 1 220 ? -4.861 3.242 18.528 1.00 66.62 220 LEU A CA 1
ATOM 1680 C C . LEU A 1 220 ? -4.939 4.227 19.705 1.00 66.62 220 LEU A C 1
ATOM 1682 O O . LEU A 1 220 ? -5.207 3.814 20.827 1.00 66.62 220 LEU A O 1
ATOM 1686 N N . TYR A 1 221 ? -4.718 5.524 19.469 1.00 69.31 221 TYR A N 1
ATOM 1687 C CA . TYR A 1 221 ? -4.721 6.541 20.529 1.00 69.31 221 TYR A CA 1
ATOM 1688 C C . TYR A 1 221 ? -6.115 7.080 20.869 1.00 69.31 221 TYR A C 1
ATOM 1690 O O . TYR A 1 221 ? -6.349 7.496 22.004 1.00 69.31 221 TYR A O 1
ATOM 1698 N N . SER A 1 222 ? -7.035 7.108 19.904 1.00 63.97 222 SER A N 1
ATOM 1699 C CA . SER A 1 222 ? -8.406 7.593 20.100 1.00 63.97 222 SER A CA 1
ATOM 1700 C C . SER A 1 222 ? -9.333 6.507 20.647 1.00 63.97 222 SER A C 1
ATOM 1702 O O . SER A 1 222 ? -10.347 6.832 21.267 1.00 63.97 222 SER A O 1
ATOM 1704 N N . GLY A 1 223 ? -9.012 5.229 20.431 1.00 52.94 223 GLY A N 1
ATOM 1705 C CA . GLY A 1 223 ? -9.767 4.103 20.962 1.00 52.94 223 GLY A CA 1
ATOM 1706 C C . GLY A 1 223 ? -9.317 3.745 22.377 1.00 52.94 223 GLY A C 1
ATOM 1707 O O . GLY A 1 223 ? -8.260 3.161 22.570 1.00 52.94 223 GLY A O 1
ATOM 1708 N N . ARG A 1 224 ? -10.159 3.994 23.390 1.00 47.00 224 ARG A N 1
ATOM 1709 C CA . ARG A 1 224 ? -10.058 3.284 24.688 1.00 47.00 224 ARG A CA 1
ATOM 1710 C C . ARG A 1 224 ? -10.425 1.792 24.572 1.00 47.00 224 ARG A C 1
ATOM 1712 O O . ARG A 1 224 ? -10.390 1.073 25.569 1.00 47.00 224 ARG A O 1
ATOM 1719 N N . GLU A 1 225 ? -10.810 1.336 23.383 1.00 48.78 225 GLU A N 1
ATOM 1720 C CA . GLU A 1 225 ? -11.189 -0.042 23.101 1.00 48.78 225 GLU A CA 1
ATOM 1721 C C . GLU A 1 225 ? -9.957 -0.905 22.826 1.00 48.78 225 GLU A C 1
ATOM 1723 O O . GLU A 1 225 ? -9.027 -0.515 22.122 1.00 48.78 225 GLU A O 1
ATOM 1728 N N . LYS A 1 226 ? -9.945 -2.107 23.408 1.00 50.50 226 LYS A N 1
ATOM 1729 C CA . LYS A 1 226 ? -8.886 -3.091 23.184 1.00 50.50 226 LYS A CA 1
ATOM 1730 C C . LYS A 1 226 ? -8.916 -3.511 21.715 1.00 50.50 226 LYS A C 1
ATOM 1732 O O . LYS A 1 226 ? -9.792 -4.280 21.329 1.00 50.50 226 LYS A O 1
ATOM 1737 N N . VAL A 1 227 ? -7.947 -3.035 20.934 1.00 55.22 227 VAL A N 1
ATOM 1738 C CA . VAL A 1 227 ? -7.709 -3.477 19.554 1.00 55.22 227 VAL A CA 1
ATOM 1739 C C . VAL A 1 227 ? -7.717 -5.000 19.508 1.00 55.22 227 VAL A C 1
ATOM 1741 O O . VAL A 1 227 ? -6.952 -5.660 20.223 1.00 55.22 227 VAL A O 1
ATOM 1744 N N . THR A 1 228 ? -8.621 -5.566 18.710 1.00 57.12 228 THR A N 1
ATOM 1745 C CA . THR A 1 228 ? -8.756 -7.016 18.624 1.00 57.12 228 THR A CA 1
ATOM 1746 C C . THR A 1 228 ? -7.533 -7.607 17.921 1.00 57.12 228 THR A C 1
ATOM 1748 O O . THR A 1 228 ? -6.819 -6.940 17.168 1.00 57.12 228 THR A O 1
ATOM 1751 N N . ARG A 1 229 ? -7.252 -8.892 18.159 1.00 53.91 229 ARG A N 1
ATOM 1752 C CA . ARG A 1 229 ? -6.119 -9.579 17.514 1.00 53.91 229 ARG A CA 1
ATOM 1753 C C . ARG A 1 229 ? -6.235 -9.565 15.981 1.00 53.91 229 ARG A C 1
ATOM 1755 O O . ARG A 1 229 ? -5.218 -9.498 15.304 1.00 53.91 229 ARG A O 1
ATOM 1762 N N . VAL A 1 230 ? -7.466 -9.565 15.465 1.00 56.38 230 VAL A N 1
ATOM 1763 C CA . VAL A 1 230 ? -7.778 -9.515 14.030 1.00 56.38 230 VAL A CA 1
ATOM 1764 C C . VAL A 1 230 ? -7.409 -8.157 13.429 1.00 56.38 230 VAL A C 1
ATOM 1766 O O . VAL A 1 230 ? -6.795 -8.117 12.366 1.00 56.38 230 VAL A O 1
ATOM 1769 N N . ASP A 1 231 ? -7.695 -7.058 14.132 1.00 57.97 231 ASP A N 1
ATOM 1770 C CA . ASP A 1 231 ? -7.323 -5.710 13.684 1.00 57.97 231 ASP A CA 1
ATOM 1771 C C . ASP A 1 231 ? -5.801 -5.537 13.644 1.00 57.97 231 ASP A C 1
ATOM 1773 O O . ASP A 1 231 ? -5.259 -4.993 12.682 1.00 57.97 231 ASP A O 1
ATOM 1777 N N . ARG A 1 232 ? -5.089 -6.072 14.649 1.00 62.25 232 ARG A N 1
ATOM 1778 C CA . ARG A 1 232 ? -3.618 -6.109 14.639 1.00 62.25 232 ARG A CA 1
ATOM 1779 C C . ARG A 1 232 ? -3.085 -6.889 13.442 1.00 62.25 232 ARG A C 1
ATOM 1781 O O . ARG A 1 232 ? -2.229 -6.369 12.732 1.00 62.25 232 ARG A O 1
ATOM 1788 N N . ASP A 1 233 ? -3.587 -8.094 13.185 1.00 61.53 233 ASP A N 1
ATOM 1789 C CA . ASP A 1 233 ? -3.117 -8.912 12.062 1.00 61.53 233 ASP A CA 1
ATOM 1790 C C . ASP A 1 233 ? -3.402 -8.233 10.707 1.00 61.53 233 ASP A C 1
ATOM 1792 O O . ASP A 1 233 ? -2.539 -8.235 9.828 1.00 61.53 233 ASP A O 1
ATOM 1796 N N . ALA A 1 234 ? -4.556 -7.574 10.552 1.00 64.69 234 ALA A N 1
ATOM 1797 C CA . ALA A 1 234 ? -4.913 -6.833 9.343 1.00 64.69 234 ALA A CA 1
ATOM 1798 C C . ALA A 1 234 ? -4.022 -5.600 9.110 1.00 64.69 234 ALA A C 1
ATOM 1800 O O . ALA A 1 234 ? -3.540 -5.401 7.992 1.00 64.69 234 ALA A O 1
ATOM 1801 N N . ILE A 1 235 ? -3.751 -4.809 10.155 1.00 66.62 235 ILE A N 1
ATOM 1802 C CA . ILE A 1 235 ? -2.821 -3.668 10.090 1.00 66.62 235 ILE A CA 1
ATOM 1803 C C . ILE A 1 235 ? -1.422 -4.165 9.723 1.00 66.62 235 ILE A C 1
ATOM 1805 O O . ILE A 1 235 ? -0.804 -3.645 8.799 1.00 66.62 235 ILE A O 1
ATOM 1809 N N . THR A 1 236 ? -0.951 -5.229 10.378 1.00 64.75 236 THR A N 1
ATOM 1810 C CA . THR A 1 236 ? 0.379 -5.793 10.117 1.00 64.75 236 THR A CA 1
ATOM 1811 C C . THR A 1 236 ? 0.493 -6.283 8.670 1.00 64.75 236 THR A C 1
ATOM 1813 O O . THR A 1 236 ? 1.482 -6.001 7.994 1.00 64.75 236 THR A O 1
ATOM 1816 N N . LEU A 1 237 ? -0.537 -6.966 8.156 1.00 64.94 237 LEU A N 1
ATOM 1817 C CA . LEU A 1 237 ? -0.594 -7.422 6.767 1.00 64.94 237 LEU A CA 1
ATOM 1818 C C . LEU A 1 237 ? -0.590 -6.244 5.779 1.00 64.94 237 LEU A C 1
ATOM 1820 O O . LEU A 1 237 ? 0.137 -6.287 4.786 1.00 64.94 237 LEU A O 1
ATOM 1824 N N . ALA A 1 238 ? -1.357 -5.185 6.055 1.00 66.69 238 ALA A N 1
ATOM 1825 C CA . ALA A 1 238 ? -1.396 -3.978 5.231 1.00 66.69 238 ALA A CA 1
ATOM 1826 C C . ALA A 1 238 ? -0.037 -3.251 5.213 1.00 66.69 238 ALA A C 1
ATOM 1828 O O . ALA A 1 238 ? 0.440 -2.855 4.146 1.00 66.69 238 ALA A O 1
ATOM 1829 N N . SER A 1 239 ? 0.640 -3.158 6.360 1.00 65.62 239 SER A N 1
ATOM 1830 C CA . SER A 1 239 ? 1.990 -2.594 6.464 1.00 65.62 239 SER A CA 1
ATOM 1831 C C . SER A 1 239 ? 3.030 -3.444 5.715 1.00 65.62 239 SER A C 1
ATOM 1833 O O . SER A 1 239 ? 3.886 -2.902 5.009 1.00 65.62 239 SER A O 1
ATOM 1835 N N . PHE A 1 240 ? 2.946 -4.780 5.777 1.00 66.00 240 PHE A N 1
ATOM 1836 C CA . PHE A 1 240 ? 3.807 -5.670 4.979 1.00 66.00 240 PHE A CA 1
ATOM 1837 C C . PHE A 1 240 ? 3.552 -5.545 3.472 1.00 66.00 240 PHE A C 1
ATOM 1839 O O . PHE A 1 240 ? 4.495 -5.554 2.673 1.00 66.00 240 PHE A O 1
ATOM 1846 N N . ALA A 1 241 ? 2.287 -5.384 3.079 1.00 66.62 241 ALA A N 1
ATOM 1847 C CA . ALA A 1 241 ? 1.893 -5.232 1.686 1.00 66.62 241 ALA A CA 1
ATOM 1848 C C . ALA A 1 241 ? 2.455 -3.951 1.047 1.00 66.62 241 ALA A C 1
ATOM 1850 O O . ALA A 1 241 ? 2.754 -3.970 -0.142 1.00 66.62 241 ALA A O 1
ATOM 1851 N N . GLY A 1 242 ? 2.658 -2.870 1.811 1.00 66.00 242 GLY A N 1
ATOM 1852 C CA . GLY A 1 242 ? 3.289 -1.636 1.319 1.00 66.00 242 GLY A CA 1
ATOM 1853 C C . GLY A 1 242 ? 4.825 -1.618 1.403 1.00 66.00 242 GLY A C 1
ATOM 1854 O O . GLY A 1 242 ? 5.503 -1.023 0.558 1.00 66.00 242 GLY A O 1
ATOM 1855 N N . THR A 1 243 ? 5.415 -2.289 2.396 1.00 73.25 243 THR A N 1
ATOM 1856 C CA . THR A 1 243 ? 6.874 -2.259 2.640 1.00 73.25 243 THR A CA 1
ATOM 1857 C C . THR A 1 243 ? 7.675 -3.075 1.629 1.00 73.25 243 THR A C 1
ATOM 1859 O O . THR A 1 243 ? 8.735 -2.633 1.187 1.00 73.25 243 THR A O 1
ATOM 1862 N N . LEU A 1 244 ? 7.183 -4.242 1.206 1.00 76.06 244 LEU A N 1
ATOM 1863 C CA . LEU A 1 244 ? 7.914 -5.079 0.253 1.00 76.06 244 LEU A CA 1
ATOM 1864 C C . LEU A 1 244 ? 7.979 -4.453 -1.159 1.00 76.06 244 LEU A C 1
ATOM 1866 O O . LEU A 1 244 ? 9.089 -4.322 -1.685 1.00 76.06 244 LEU A O 1
ATOM 1870 N N . PRO A 1 245 ? 6.869 -3.976 -1.762 1.00 79.12 245 PRO A N 1
ATOM 1871 C CA . PRO A 1 245 ? 6.902 -3.240 -3.029 1.00 79.12 245 PRO A CA 1
ATOM 1872 C C . PRO A 1 245 ? 7.797 -1.999 -2.988 1.00 79.12 245 PRO A C 1
ATOM 1874 O O . PRO A 1 245 ? 8.576 -1.773 -3.916 1.00 79.12 245 PRO A O 1
ATOM 1877 N N . SER A 1 246 ? 7.728 -1.218 -1.904 1.00 81.56 246 SER A N 1
ATOM 1878 C CA . SER A 1 246 ? 8.547 -0.011 -1.748 1.00 81.56 246 SER A CA 1
ATOM 1879 C C . SER A 1 246 ? 10.036 -0.325 -1.591 1.00 81.56 246 SER A C 1
ATOM 1881 O O . SER A 1 246 ? 10.865 0.420 -2.109 1.00 81.56 246 SER A O 1
ATOM 1883 N N . LEU A 1 247 ? 10.407 -1.443 -0.958 1.00 84.44 247 LEU A N 1
ATOM 1884 C CA . LEU A 1 247 ? 11.800 -1.887 -0.872 1.00 84.44 247 LEU A CA 1
ATOM 1885 C C . LEU A 1 247 ? 12.335 -2.295 -2.250 1.00 84.44 247 LEU A C 1
ATOM 1887 O O . LEU A 1 247 ? 13.401 -1.831 -2.655 1.00 84.44 247 LEU A O 1
ATOM 1891 N N . VAL A 1 248 ? 11.587 -3.110 -3.005 1.00 86.25 248 VAL A N 1
ATOM 1892 C CA . VAL A 1 248 ? 12.004 -3.554 -4.348 1.00 86.25 248 VAL A CA 1
ATOM 1893 C C . VAL A 1 248 ? 12.200 -2.364 -5.290 1.00 86.25 248 VAL A C 1
ATOM 1895 O O . VAL A 1 248 ? 13.226 -2.266 -5.970 1.00 86.25 248 VAL A O 1
ATOM 1898 N N . VAL A 1 249 ? 11.245 -1.433 -5.308 1.00 86.88 249 VAL A N 1
ATOM 1899 C CA . VAL A 1 249 ? 11.314 -0.232 -6.147 1.00 86.88 249 VAL A CA 1
ATOM 1900 C C . VAL A 1 249 ? 12.446 0.692 -5.698 1.00 86.88 249 VAL A C 1
ATOM 1902 O O . VAL A 1 249 ? 13.199 1.180 -6.543 1.00 86.88 249 VAL A O 1
ATOM 1905 N N . PHE A 1 250 ? 12.641 0.882 -4.391 1.00 88.19 250 PHE A N 1
ATOM 1906 C CA . PHE A 1 250 ? 13.753 1.668 -3.860 1.00 88.19 250 PHE A CA 1
ATOM 1907 C C . PHE A 1 250 ? 15.118 1.086 -4.245 1.00 88.19 250 PHE A C 1
ATOM 1909 O O . PHE A 1 250 ? 15.990 1.821 -4.711 1.00 88.19 250 PHE A O 1
ATOM 1916 N N . CYS A 1 251 ? 15.296 -0.234 -4.142 1.00 87.50 251 CYS A N 1
ATOM 1917 C CA . CYS A 1 251 ? 16.509 -0.909 -4.600 1.00 87.50 251 CYS A CA 1
ATOM 1918 C C . CYS A 1 251 ? 16.737 -0.718 -6.105 1.00 87.50 251 CYS A C 1
ATOM 1920 O O . CYS A 1 251 ? 17.860 -0.436 -6.525 1.00 87.50 251 CYS A O 1
ATOM 1922 N N . ALA A 1 252 ? 15.687 -0.821 -6.926 1.00 87.12 252 ALA A N 1
ATOM 1923 C CA . ALA A 1 252 ? 15.794 -0.560 -8.360 1.00 87.12 252 ALA A CA 1
ATOM 1924 C C . ALA A 1 252 ? 16.202 0.897 -8.646 1.00 87.12 252 ALA A C 1
ATOM 1926 O O . ALA A 1 252 ? 17.065 1.146 -9.488 1.00 87.12 252 ALA A O 1
ATOM 1927 N N . LEU A 1 253 ? 15.643 1.867 -7.921 1.00 87.69 253 LEU A N 1
ATOM 1928 C CA . LEU A 1 253 ? 16.035 3.269 -8.053 1.00 87.69 253 LEU A CA 1
ATOM 1929 C C . LEU A 1 253 ? 17.501 3.481 -7.649 1.00 87.69 253 LEU A C 1
ATOM 1931 O O . LEU A 1 253 ? 18.236 4.106 -8.408 1.00 87.69 253 LEU A O 1
ATOM 1935 N N . LEU A 1 254 ? 17.956 2.907 -6.530 1.00 87.94 254 LEU A N 1
ATOM 1936 C CA . LEU A 1 254 ? 19.353 3.004 -6.085 1.00 87.94 254 LEU A CA 1
ATOM 1937 C C . LEU A 1 254 ? 20.348 2.432 -7.103 1.00 87.94 254 LEU A C 1
ATOM 1939 O O . LEU A 1 254 ? 21.420 2.998 -7.292 1.00 87.94 254 LEU A O 1
ATOM 1943 N N . LEU A 1 255 ? 20.003 1.326 -7.766 1.00 86.56 255 LEU A N 1
ATOM 1944 C CA . LEU A 1 255 ? 20.895 0.670 -8.726 1.00 86.56 255 LEU A CA 1
ATOM 1945 C C . LEU A 1 255 ? 20.996 1.401 -10.067 1.00 86.56 255 LEU A C 1
ATOM 1947 O O . LEU A 1 255 ? 22.011 1.285 -10.752 1.00 86.56 255 LEU A O 1
ATOM 1951 N N . TYR A 1 256 ? 19.938 2.098 -10.486 1.00 84.75 256 TYR A N 1
ATOM 1952 C CA . TYR A 1 256 ? 19.826 2.585 -11.863 1.00 84.75 256 TYR A CA 1
ATOM 1953 C C . TYR A 1 256 ? 19.677 4.100 -12.008 1.00 84.75 256 TYR A C 1
ATOM 1955 O O . TYR A 1 256 ? 19.700 4.577 -13.153 1.00 84.75 256 TYR A O 1
ATOM 1963 N N . LYS A 1 257 ? 19.526 4.849 -10.910 1.00 83.62 257 LYS A N 1
ATOM 1964 C CA . LYS A 1 257 ? 19.405 6.311 -10.902 1.00 83.62 257 LYS A CA 1
ATOM 1965 C C . LYS A 1 257 ? 20.611 6.950 -10.207 1.00 83.62 257 LYS A C 1
ATOM 1967 O O . LYS A 1 257 ? 20.731 6.916 -8.990 1.00 83.62 257 LYS A O 1
ATOM 1972 N N . ASP A 1 258 ? 21.446 7.631 -10.990 1.00 75.44 258 ASP A N 1
ATOM 1973 C CA . ASP A 1 258 ? 22.689 8.240 -10.487 1.00 75.44 258 ASP A CA 1
ATOM 1974 C C . ASP A 1 258 ? 22.495 9.634 -9.856 1.00 75.44 258 ASP A C 1
ATOM 1976 O O . ASP A 1 258 ? 23.348 10.108 -9.111 1.00 75.44 258 ASP A O 1
ATOM 1980 N N . LYS A 1 259 ? 21.403 10.347 -10.177 1.00 79.88 259 LYS A N 1
ATOM 1981 C CA . LYS A 1 259 ? 21.187 11.749 -9.767 1.00 79.88 259 LYS A CA 1
ATOM 1982 C C . LYS A 1 259 ? 19.773 11.976 -9.251 1.00 79.88 259 LYS A C 1
ATOM 1984 O O . LYS A 1 259 ? 18.823 11.454 -9.822 1.00 79.88 259 LYS A O 1
ATOM 1989 N N . GLY A 1 260 ? 19.630 12.807 -8.216 1.00 77.31 260 GLY A N 1
ATOM 1990 C CA . GLY A 1 260 ? 18.325 13.270 -7.726 1.00 77.31 260 GLY A CA 1
ATOM 1991 C C . GLY A 1 260 ? 17.529 12.236 -6.924 1.00 77.31 260 GLY A C 1
ATOM 1992 O O . GLY A 1 260 ? 16.308 12.307 -6.909 1.00 77.31 260 GLY A O 1
ATOM 1993 N N . ILE A 1 261 ? 18.188 11.261 -6.287 1.00 85.44 261 ILE A N 1
ATOM 1994 C CA . ILE A 1 261 ? 17.519 10.242 -5.455 1.00 85.44 261 ILE A CA 1
ATOM 1995 C C . ILE A 1 261 ? 17.343 10.669 -3.987 1.00 85.44 261 ILE A C 1
ATOM 1997 O O . ILE A 1 261 ? 16.608 10.029 -3.244 1.00 85.44 261 ILE A O 1
ATOM 2001 N N . ALA A 1 262 ? 17.986 11.765 -3.564 1.00 85.56 262 ALA A N 1
ATOM 2002 C CA . ALA A 1 262 ? 18.010 12.209 -2.168 1.00 85.56 262 ALA A CA 1
ATOM 2003 C C . ALA A 1 262 ? 16.605 12.391 -1.567 1.00 85.56 262 ALA A C 1
ATOM 2005 O O . ALA A 1 262 ? 16.373 12.002 -0.425 1.00 85.56 262 ALA A O 1
ATOM 2006 N N . TYR A 1 263 ? 15.658 12.914 -2.353 1.00 84.56 263 TYR A N 1
ATOM 2007 C CA . TYR A 1 263 ? 14.267 13.060 -1.925 1.00 84.56 263 TYR A CA 1
ATOM 2008 C C . TYR A 1 263 ? 13.598 11.703 -1.661 1.00 84.56 263 TYR A C 1
ATOM 2010 O O . TYR A 1 263 ? 13.030 11.499 -0.590 1.00 84.56 263 TYR A O 1
ATOM 2018 N N . SER A 1 264 ? 13.717 10.750 -2.592 1.00 85.00 264 SER A N 1
ATOM 2019 C CA . SER A 1 264 ? 13.168 9.396 -2.432 1.00 85.00 264 SER A CA 1
ATOM 2020 C C . SER A 1 264 ? 13.810 8.649 -1.262 1.00 85.00 264 SER A C 1
ATOM 2022 O O . SER A 1 264 ? 13.115 7.925 -0.555 1.00 85.00 264 SER A O 1
ATOM 2024 N N . VAL A 1 265 ? 15.114 8.844 -1.024 1.00 87.12 265 VAL A N 1
ATOM 2025 C CA . VAL A 1 265 ? 15.824 8.286 0.140 1.00 87.12 265 VAL A CA 1
ATOM 2026 C C . VAL A 1 265 ? 15.250 8.851 1.434 1.00 87.12 265 VAL A C 1
ATOM 2028 O O . VAL A 1 265 ? 14.835 8.078 2.291 1.00 87.12 265 VAL A O 1
ATOM 2031 N N . TYR A 1 266 ? 15.172 10.179 1.562 1.00 89.06 266 TYR A N 1
ATOM 2032 C CA . TYR A 1 266 ? 14.625 10.824 2.757 1.00 89.06 266 TYR A CA 1
ATOM 2033 C C . TYR A 1 266 ? 13.194 10.361 3.044 1.00 89.06 266 TYR A C 1
ATOM 2035 O O . TYR A 1 266 ? 12.879 9.988 4.171 1.00 89.06 266 TYR A O 1
ATOM 2043 N N . LEU A 1 267 ? 12.350 10.326 2.011 1.00 86.31 267 LEU A N 1
ATOM 2044 C CA . LEU A 1 267 ? 10.957 9.918 2.141 1.00 86.31 267 LEU A CA 1
ATOM 2045 C C . LEU A 1 267 ? 10.830 8.443 2.553 1.00 86.31 267 LEU A C 1
ATOM 2047 O O . LEU A 1 267 ? 10.027 8.121 3.426 1.00 86.31 267 LEU A O 1
ATOM 2051 N N . THR A 1 268 ? 11.651 7.557 1.982 1.00 86.44 268 THR A N 1
ATOM 2052 C CA . THR A 1 268 ? 11.660 6.128 2.338 1.00 86.44 268 THR A CA 1
ATOM 2053 C C . THR A 1 268 ? 12.134 5.928 3.779 1.00 86.44 268 THR A C 1
ATOM 2055 O O . THR A 1 268 ? 11.475 5.221 4.537 1.00 86.44 268 THR A O 1
ATOM 2058 N N . CYS A 1 269 ? 13.209 6.608 4.196 1.00 86.81 269 CYS A N 1
ATOM 2059 C CA . CYS A 1 269 ? 13.700 6.565 5.576 1.00 86.81 269 CYS A CA 1
ATOM 2060 C C . CYS A 1 269 ? 12.670 7.098 6.578 1.00 86.81 269 CYS A C 1
ATOM 2062 O O . CYS A 1 269 ? 12.462 6.484 7.620 1.00 86.81 269 CYS A O 1
ATOM 2064 N N . PHE A 1 270 ? 12.012 8.220 6.266 1.00 86.81 270 PHE A N 1
ATOM 2065 C CA . PHE A 1 270 ? 10.959 8.786 7.109 1.0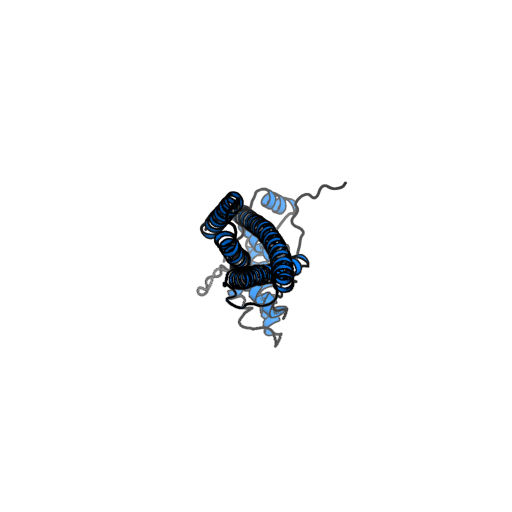0 86.81 270 PHE A CA 1
ATOM 2066 C C . PHE A 1 270 ? 9.779 7.820 7.254 1.00 86.81 270 PHE A C 1
ATOM 2068 O O . PHE A 1 270 ? 9.317 7.587 8.365 1.00 86.81 270 PHE A O 1
ATOM 2075 N N . THR A 1 271 ? 9.346 7.215 6.145 1.00 85.38 271 THR A N 1
ATOM 2076 C CA . THR A 1 271 ? 8.272 6.211 6.145 1.00 85.38 271 THR A CA 1
ATOM 2077 C C . THR A 1 271 ? 8.649 5.022 7.025 1.00 85.38 271 THR A C 1
ATOM 2079 O O . THR A 1 271 ? 7.890 4.654 7.906 1.00 85.38 271 THR A O 1
ATOM 2082 N N . TRP A 1 272 ? 9.858 4.474 6.867 1.00 83.69 272 TRP A N 1
ATOM 2083 C CA . TRP A 1 272 ? 10.343 3.365 7.695 1.00 83.69 272 TRP A CA 1
ATOM 2084 C C . TRP A 1 272 ? 10.410 3.709 9.181 1.00 83.69 272 TRP A C 1
ATOM 2086 O O . TRP A 1 272 ? 10.039 2.891 10.019 1.00 83.69 272 TRP A O 1
ATOM 2096 N N . LEU A 1 273 ? 10.882 4.910 9.519 1.00 84.56 273 LEU A N 1
ATOM 2097 C CA . LEU A 1 273 ? 10.947 5.368 10.903 1.00 84.56 273 LEU A CA 1
ATOM 2098 C C . LEU A 1 273 ? 9.544 5.514 11.508 1.00 84.56 273 LEU A C 1
ATOM 2100 O O . LEU A 1 273 ? 9.337 5.138 12.659 1.00 84.56 273 LEU A O 1
ATOM 2104 N N . LEU A 1 274 ? 8.581 6.007 10.726 1.00 81.06 274 LEU A N 1
ATOM 2105 C CA . LEU A 1 274 ? 7.186 6.112 11.140 1.00 81.06 274 LEU A CA 1
ATOM 2106 C C . LEU A 1 274 ? 6.540 4.732 11.336 1.00 81.06 274 LEU A C 1
ATOM 2108 O O . LEU A 1 274 ? 5.897 4.523 12.363 1.00 81.06 274 LEU A O 1
ATOM 2112 N N . SER A 1 275 ? 6.779 3.790 10.418 1.00 77.12 275 SER A N 1
ATOM 2113 C CA . SER A 1 275 ? 6.296 2.405 10.519 1.00 77.12 275 SER A CA 1
ATOM 2114 C C . SER A 1 275 ? 6.915 1.660 11.711 1.00 77.12 275 SER A C 1
ATOM 2116 O O . SER A 1 275 ? 6.259 0.861 12.375 1.00 77.12 275 SER A O 1
ATOM 2118 N N . LEU A 1 276 ? 8.185 1.937 12.033 1.00 79.56 276 LEU A N 1
ATOM 2119 C CA . LEU A 1 276 ? 8.826 1.419 13.246 1.00 79.56 276 LEU A CA 1
ATOM 2120 C C . LEU A 1 276 ? 8.186 2.008 14.505 1.00 79.56 276 LEU A C 1
ATOM 2122 O O . LEU A 1 276 ? 7.875 1.263 15.428 1.00 79.56 276 LEU A O 1
ATOM 2126 N N . LEU A 1 277 ? 7.958 3.323 14.551 1.00 78.06 277 LEU A N 1
ATOM 2127 C CA . LEU A 1 277 ? 7.298 3.967 15.690 1.00 78.06 277 LEU A CA 1
ATOM 2128 C C . LEU A 1 277 ? 5.908 3.373 15.942 1.00 78.06 277 LEU A C 1
ATOM 2130 O O . LEU A 1 277 ? 5.599 3.038 17.080 1.00 78.06 277 LEU A O 1
ATOM 2134 N N . THR A 1 278 ? 5.106 3.189 14.892 1.00 70.81 278 THR A N 1
ATOM 2135 C CA . THR A 1 278 ? 3.782 2.549 14.985 1.00 70.81 278 THR A CA 1
ATOM 2136 C C . THR A 1 278 ? 3.862 1.103 15.451 1.00 70.81 278 THR A C 1
ATOM 2138 O O . THR A 1 278 ? 3.086 0.711 16.313 1.00 70.81 278 THR A O 1
ATOM 2141 N N . GLY A 1 279 ? 4.798 0.312 14.918 1.00 67.19 279 GLY A N 1
ATOM 2142 C CA . GLY A 1 279 ? 4.942 -1.099 15.285 1.00 67.19 279 GLY A CA 1
ATOM 2143 C C . GLY A 1 279 ? 5.481 -1.342 16.701 1.00 67.19 279 GLY A C 1
ATOM 2144 O O . GLY A 1 279 ? 5.192 -2.383 17.287 1.00 67.19 279 GLY A O 1
ATOM 2145 N N . TYR A 1 280 ? 6.261 -0.406 17.253 1.00 68.81 280 TYR A N 1
ATOM 2146 C CA . TYR A 1 280 ? 6.834 -0.502 18.603 1.00 68.81 280 TYR A CA 1
ATOM 2147 C C . TYR A 1 280 ? 5.996 0.183 19.693 1.00 68.81 280 TYR A C 1
ATOM 2149 O O . TYR A 1 280 ? 6.284 -0.013 20.876 1.00 68.81 280 TYR A O 1
ATOM 2157 N N . LEU A 1 281 ? 4.986 0.979 19.329 1.00 61.78 281 LEU A N 1
ATOM 2158 C CA . LEU A 1 281 ? 4.043 1.561 20.283 1.00 61.78 281 LEU A CA 1
ATOM 2159 C C . LEU A 1 281 ? 3.084 0.457 20.790 1.00 61.78 281 LEU A C 1
ATOM 2161 O O . LEU A 1 281 ? 2.402 -0.162 19.973 1.00 61.78 281 LEU A O 1
ATOM 2165 N N . PRO A 1 282 ? 3.083 0.155 22.106 1.00 48.94 282 PRO A N 1
ATOM 2166 C CA . PRO A 1 282 ? 2.333 -0.960 22.692 1.00 48.94 282 PRO A CA 1
ATOM 2167 C C . PRO A 1 282 ? 0.811 -0.799 22.631 1.00 48.94 282 PRO A C 1
ATOM 2169 O O . PRO A 1 282 ? 0.327 0.344 22.779 1.00 48.94 282 PRO A O 1
#